Protein AF-A0A960P4V3-F1 (afdb_monomer)

Mean predicted aligned error: 17.4 Å

Solvent-accessible surface area (backbone atoms only — not comparable to full-atom values): 12165 Å² total; per-residue (Å²): 119,72,71,59,56,53,51,53,53,53,49,48,55,57,56,50,52,71,74,66,61,87,66,76,74,79,73,72,49,78,68,58,59,50,56,54,46,52,54,43,50,73,78,70,52,59,83,73,73,73,66,76,68,81,57,98,84,57,77,58,72,64,58,55,50,54,51,48,50,54,49,51,54,52,49,52,49,41,56,70,50,49,50,58,53,53,52,48,57,51,52,56,49,54,51,48,54,51,53,53,51,51,51,50,53,50,52,49,51,51,50,52,51,53,49,51,53,51,54,48,52,53,48,52,52,52,52,49,53,48,50,54,52,52,51,51,48,53,51,51,52,51,50,52,50,52,53,48,54,50,50,52,51,53,52,50,52,51,49,51,51,52,48,53,52,52,52,51,50,49,53,50,53,54,49,52,53,50,51,52,52,50,53,51,50,50,55,53,48,51,54,52,51,53,60,61,66,30,67,69,54,48,50,53,50,51,52,54,49,50,54,59,52,61,76,73,109

Structure (mmCIF, N/CA/C/O backbone):
data_AF-A0A960P4V3-F1
#
_entry.id   AF-A0A960P4V3-F1
#
loop_
_atom_site.group_PDB
_atom_site.id
_atom_site.type_symbol
_atom_site.label_atom_id
_atom_site.label_alt_id
_atom_site.label_comp_id
_atom_site.label_asym_id
_atom_site.label_entity_id
_atom_site.label_seq_id
_atom_site.pdbx_PDB_ins_code
_atom_site.Cartn_x
_atom_site.Cartn_y
_atom_site.Cartn_z
_atom_site.occupancy
_atom_site.B_iso_or_equiv
_atom_site.auth_seq_id
_atom_site.auth_comp_id
_atom_site.auth_asym_id
_atom_site.auth_atom_id
_atom_site.pdbx_PDB_model_num
ATOM 1 N N . MET A 1 1 ? 34.607 -12.763 -41.523 1.00 49.66 1 MET A N 1
ATOM 2 C CA . MET A 1 1 ? 35.848 -13.066 -42.282 1.00 49.66 1 MET A CA 1
ATOM 3 C C . MET A 1 1 ? 35.783 -12.821 -43.801 1.00 49.66 1 MET A C 1
ATOM 5 O O . MET A 1 1 ? 36.807 -12.460 -44.362 1.00 49.66 1 MET A O 1
ATOM 9 N N . ARG A 1 2 ? 34.637 -12.950 -44.501 1.00 49.38 2 ARG A N 1
ATOM 10 C CA . ARG A 1 2 ? 34.566 -12.701 -45.967 1.00 49.38 2 ARG A CA 1
ATOM 11 C C . ARG A 1 2 ? 34.574 -11.217 -46.389 1.00 49.38 2 ARG A C 1
ATOM 13 O O . ARG A 1 2 ? 35.125 -10.898 -47.432 1.00 49.38 2 ARG A O 1
ATOM 20 N N . ARG A 1 3 ? 34.042 -10.303 -45.563 1.00 55.72 3 ARG A N 1
ATOM 21 C CA . ARG A 1 3 ? 34.041 -8.847 -45.842 1.00 55.72 3 ARG A CA 1
ATOM 22 C C . ARG A 1 3 ? 35.433 -8.201 -45.760 1.00 55.72 3 ARG A C 1
ATOM 24 O O . ARG A 1 3 ? 35.719 -7.294 -46.524 1.00 55.72 3 ARG A O 1
ATOM 31 N N . PHE A 1 4 ? 36.319 -8.733 -44.914 1.00 48.03 4 PHE A N 1
ATOM 32 C CA . PHE A 1 4 ? 37.706 -8.260 -44.791 1.00 48.03 4 PHE A CA 1
ATOM 33 C C . PHE A 1 4 ? 38.576 -8.669 -45.991 1.00 48.03 4 PHE A C 1
ATOM 35 O O . PHE A 1 4 ? 39.407 -7.892 -46.442 1.00 48.03 4 PHE A O 1
ATOM 42 N N . ARG A 1 5 ? 38.330 -9.852 -46.578 1.00 51.94 5 ARG A N 1
ATOM 43 C CA . ARG A 1 5 ? 39.015 -10.300 -47.805 1.00 51.94 5 ARG A CA 1
ATOM 44 C C . ARG A 1 5 ? 38.676 -9.446 -49.033 1.00 51.94 5 ARG A C 1
ATOM 46 O O . ARG A 1 5 ? 39.535 -9.261 -49.882 1.00 51.94 5 ARG A O 1
ATOM 53 N N . LEU A 1 6 ? 37.462 -8.897 -49.105 1.00 53.25 6 LEU A N 1
ATOM 54 C CA . LEU A 1 6 ? 37.058 -7.997 -50.192 1.00 53.25 6 LEU A CA 1
ATOM 55 C C . LEU A 1 6 ? 37.630 -6.580 -50.026 1.00 53.25 6 LEU A C 1
ATOM 57 O O . LEU A 1 6 ? 37.983 -5.958 -51.021 1.00 53.25 6 LEU A O 1
ATOM 61 N N . LEU A 1 7 ? 37.796 -6.101 -48.787 1.00 54.25 7 LEU A N 1
ATOM 62 C CA . LEU A 1 7 ? 38.464 -4.822 -48.511 1.00 54.25 7 LEU A CA 1
ATOM 63 C C . LEU A 1 7 ? 39.971 -4.881 -48.806 1.00 54.25 7 LEU A C 1
ATOM 65 O O . LEU A 1 7 ? 40.505 -3.951 -49.399 1.00 54.25 7 LEU A O 1
ATOM 69 N N . PHE A 1 8 ? 40.643 -5.993 -48.486 1.00 50.34 8 PHE A N 1
ATOM 70 C CA . PHE A 1 8 ? 42.049 -6.191 -48.859 1.00 50.34 8 PHE A CA 1
ATOM 71 C C . PHE A 1 8 ? 42.252 -6.370 -50.370 1.00 50.34 8 PHE A C 1
ATOM 73 O O . PHE A 1 8 ? 43.254 -5.902 -50.897 1.00 50.34 8 PHE A O 1
ATOM 80 N N . ALA A 1 9 ? 41.299 -6.982 -51.082 1.00 54.47 9 ALA A N 1
ATOM 81 C CA . ALA A 1 9 ? 41.352 -7.074 -52.542 1.00 54.47 9 ALA A CA 1
ATOM 82 C C . ALA A 1 9 ? 41.141 -5.705 -53.222 1.00 54.47 9 ALA A C 1
ATOM 84 O O . ALA A 1 9 ? 41.827 -5.400 -54.191 1.00 54.47 9 ALA A O 1
ATOM 85 N N . GLY A 1 10 ? 40.256 -4.854 -52.686 1.00 51.62 10 GLY A N 1
ATOM 86 C CA . GLY A 1 10 ? 40.084 -3.475 -53.161 1.00 51.62 10 GLY A CA 1
ATOM 87 C C . GLY A 1 10 ? 41.300 -2.588 -52.878 1.00 51.62 10 GLY A C 1
ATOM 88 O O . GLY A 1 10 ? 41.744 -1.861 -53.762 1.00 51.62 10 GLY A O 1
ATOM 89 N N . LEU A 1 11 ? 41.896 -2.701 -51.684 1.00 52.72 11 LEU A N 1
ATOM 90 C CA . LEU A 1 11 ? 43.124 -1.980 -51.334 1.00 52.72 11 LEU A CA 1
ATOM 91 C C . LEU A 1 11 ? 44.314 -2.445 -52.190 1.00 52.72 11 LEU A C 1
ATOM 93 O O . LEU A 1 11 ? 45.112 -1.614 -52.598 1.00 52.72 11 LEU A O 1
ATOM 97 N N . ALA A 1 12 ? 44.410 -3.740 -52.513 1.00 52.25 12 ALA A N 1
ATOM 98 C CA . ALA A 1 12 ? 45.464 -4.277 -53.375 1.00 52.25 12 ALA A CA 1
ATOM 99 C C . ALA A 1 12 ? 45.370 -3.763 -54.820 1.00 52.25 12 ALA A C 1
ATOM 101 O O . ALA A 1 12 ? 46.403 -3.504 -55.419 1.00 52.25 12 ALA A O 1
ATOM 102 N N . VAL A 1 13 ? 44.168 -3.547 -55.367 1.00 54.53 13 VAL A N 1
ATOM 103 C CA . VAL A 1 13 ? 43.996 -2.947 -56.706 1.00 54.53 13 VAL A CA 1
ATOM 104 C C . VAL A 1 13 ? 44.357 -1.453 -56.704 1.00 54.53 13 VAL A C 1
ATOM 106 O O . VAL A 1 13 ? 44.968 -0.975 -57.655 1.00 54.53 13 VAL A O 1
ATOM 109 N N . VAL A 1 14 ? 44.078 -0.730 -55.613 1.00 54.81 14 VAL A N 1
ATOM 110 C CA . VAL A 1 14 ? 44.480 0.683 -55.455 1.00 54.81 14 VAL A CA 1
ATOM 111 C C . VAL A 1 14 ? 45.993 0.827 -55.217 1.00 54.81 14 VAL A C 1
ATOM 113 O O . VAL A 1 14 ? 46.614 1.729 -55.771 1.00 54.81 14 VAL A O 1
ATOM 116 N N . LEU A 1 15 ? 46.616 -0.085 -54.460 1.00 48.75 15 LEU A N 1
ATOM 117 C CA . LEU A 1 15 ? 48.068 -0.101 -54.229 1.00 48.75 15 LEU A CA 1
ATOM 118 C C . LEU A 1 15 ? 48.866 -0.585 -55.450 1.00 48.75 15 LEU A C 1
ATOM 120 O O . LEU A 1 15 ? 49.978 -0.110 -55.655 1.00 48.75 15 LEU A O 1
ATOM 124 N N . LEU A 1 16 ? 48.313 -1.472 -56.289 1.00 47.81 16 LEU A N 1
ATOM 125 C CA . LEU A 1 16 ? 48.959 -1.875 -57.545 1.00 47.81 16 LEU A CA 1
ATOM 126 C C . LEU A 1 16 ? 48.870 -0.772 -58.615 1.00 47.81 16 LEU A C 1
ATOM 128 O O . LEU A 1 16 ? 49.817 -0.585 -59.375 1.00 47.81 16 LEU A O 1
ATOM 132 N N . GLY A 1 17 ? 47.778 0.002 -58.630 1.00 46.34 17 GLY A N 1
ATOM 133 C CA . GLY A 1 17 ? 47.633 1.178 -59.496 1.00 46.34 17 GLY A CA 1
ATOM 134 C C . GLY A 1 17 ? 48.581 2.333 -59.147 1.00 46.34 17 GLY A C 1
ATOM 135 O O . GLY A 1 17 ? 48.889 3.143 -60.013 1.00 46.34 17 GLY A O 1
ATOM 136 N N . LEU A 1 18 ? 49.099 2.387 -57.913 1.00 46.03 18 LEU A N 1
ATOM 137 C CA . LEU A 1 18 ? 50.077 3.401 -57.496 1.00 46.03 18 LEU A CA 1
ATOM 138 C C . LEU A 1 18 ? 51.533 3.039 -57.858 1.00 46.03 18 LEU A C 1
ATOM 140 O O . LEU A 1 18 ? 52.403 3.902 -57.794 1.00 46.03 18 LEU A O 1
ATOM 144 N N . VAL A 1 19 ? 51.814 1.780 -58.223 1.00 45.75 19 VAL A N 1
ATOM 145 C CA . VAL A 1 19 ? 53.177 1.290 -58.531 1.00 45.75 19 VAL A CA 1
ATOM 146 C C . VAL A 1 19 ? 53.390 1.053 -60.033 1.00 45.75 19 VAL A C 1
ATOM 148 O O . VAL A 1 19 ? 54.524 1.072 -60.500 1.00 45.75 19 VAL A O 1
ATOM 151 N N . ALA A 1 20 ? 52.322 0.910 -60.820 1.00 43.91 20 ALA A N 1
ATOM 152 C CA . ALA A 1 20 ? 52.395 0.744 -62.270 1.00 43.91 20 ALA A CA 1
ATOM 153 C C . ALA A 1 20 ? 51.560 1.826 -62.968 1.00 43.91 20 ALA A C 1
ATOM 155 O O . ALA A 1 20 ? 50.447 1.561 -63.415 1.00 43.91 20 ALA A O 1
ATOM 156 N N . GLY A 1 21 ? 52.066 3.062 -63.014 1.00 42.97 21 GLY A N 1
ATOM 157 C CA . GLY A 1 21 ? 51.321 4.135 -63.677 1.00 42.97 21 GLY A CA 1
ATOM 158 C C . GLY A 1 21 ? 51.671 5.578 -63.338 1.00 42.97 21 GLY A C 1
ATOM 159 O O . GLY A 1 21 ? 50.865 6.447 -63.640 1.00 42.97 21 GLY A O 1
ATOM 160 N N . VAL A 1 22 ? 52.867 5.888 -62.822 1.00 39.16 22 VAL A N 1
ATOM 161 C CA . VAL A 1 22 ? 53.518 7.147 -63.238 1.00 39.16 22 VAL A CA 1
ATOM 162 C C . VAL A 1 22 ? 54.016 6.896 -64.662 1.00 39.16 22 VAL A C 1
ATOM 164 O O . VAL A 1 22 ? 55.200 6.704 -64.918 1.00 39.16 22 VAL A O 1
ATOM 167 N N . GLY A 1 23 ? 53.058 6.732 -65.577 1.00 38.44 23 GLY A N 1
ATOM 168 C CA . GLY A 1 23 ? 53.311 6.776 -67.000 1.00 38.44 23 GLY A CA 1
ATOM 169 C C . GLY A 1 23 ? 53.723 8.203 -67.271 1.00 38.44 23 GLY A C 1
ATOM 170 O O . GLY A 1 23 ? 52.937 9.125 -67.071 1.00 38.44 23 GLY A O 1
ATOM 171 N N . THR A 1 24 ? 54.989 8.362 -67.618 1.00 40.69 24 THR A N 1
ATOM 172 C CA . THR A 1 24 ? 55.552 9.542 -68.247 1.00 40.69 24 THR A CA 1
ATOM 173 C C . THR A 1 24 ? 54.542 10.100 -69.248 1.00 40.69 24 THR A C 1
ATOM 175 O O . THR A 1 24 ? 54.425 9.602 -70.371 1.00 40.69 24 THR A O 1
ATOM 178 N N . ALA A 1 25 ? 53.815 11.147 -68.850 1.00 35.59 25 ALA A N 1
ATOM 179 C CA . ALA A 1 25 ? 53.488 12.186 -69.804 1.00 35.59 25 ALA A CA 1
ATOM 180 C C . ALA A 1 25 ? 54.839 12.529 -70.427 1.00 35.59 25 ALA A C 1
ATOM 182 O O . ALA A 1 25 ? 55.765 12.913 -69.706 1.00 35.59 25 ALA A O 1
ATOM 183 N N . HIS A 1 26 ? 55.001 12.235 -71.713 1.00 41.62 26 HIS A N 1
ATOM 184 C CA . HIS A 1 26 ? 56.144 12.724 -72.457 1.00 41.62 26 HIS A CA 1
ATOM 185 C C . HIS A 1 26 ? 55.958 14.240 -72.471 1.00 41.62 26 HIS A C 1
ATOM 187 O O . HIS A 1 26 ? 55.294 14.794 -73.338 1.00 41.62 26 HIS A O 1
ATOM 193 N N . ALA A 1 27 ? 56.458 14.909 -71.434 1.00 38.03 27 ALA A N 1
ATOM 194 C CA . ALA A 1 27 ? 56.869 16.286 -71.554 1.00 38.03 27 ALA A CA 1
ATOM 195 C C . ALA A 1 27 ? 58.032 16.222 -72.538 1.00 38.03 27 ALA A C 1
ATOM 197 O O . ALA A 1 27 ? 59.165 15.961 -72.134 1.00 38.03 27 ALA A O 1
ATOM 198 N N . VAL A 1 28 ? 57.700 16.311 -73.828 1.00 46.12 28 VAL A N 1
ATOM 199 C CA . VAL A 1 28 ? 58.668 16.474 -74.907 1.00 46.12 28 VAL A CA 1
ATOM 200 C C . VAL A 1 28 ? 59.551 17.634 -74.466 1.00 46.12 28 VAL A C 1
ATOM 202 O O . VAL A 1 28 ? 59.053 18.734 -74.204 1.00 46.12 28 VAL A O 1
ATOM 205 N N . SER A 1 29 ? 60.828 17.355 -74.210 1.00 48.44 29 SER A N 1
ATOM 206 C CA . SER A 1 29 ? 61.758 18.380 -73.750 1.00 48.44 29 SER A CA 1
ATOM 207 C C . SER A 1 29 ? 61.886 19.435 -74.852 1.00 48.44 29 SER A C 1
ATOM 209 O O . SER A 1 29 ? 61.785 19.116 -76.036 1.00 48.44 29 SER A O 1
ATOM 211 N N . GLU A 1 30 ? 62.111 20.702 -74.486 1.00 59.47 30 GLU A N 1
ATOM 212 C CA . GLU A 1 30 ? 62.296 21.796 -75.461 1.00 59.47 30 GLU A CA 1
ATOM 213 C C . GLU A 1 30 ? 63.382 21.488 -76.517 1.00 59.47 30 GLU A C 1
ATOM 215 O O . GLU A 1 30 ? 63.388 22.097 -77.584 1.00 59.47 30 GLU A O 1
ATOM 220 N N . GLU A 1 31 ? 64.283 20.535 -76.245 1.00 59.12 31 GLU A N 1
ATOM 221 C CA . GLU A 1 31 ? 65.282 20.030 -77.193 1.00 59.12 31 GLU A CA 1
ATOM 222 C C . GLU A 1 31 ? 64.688 19.173 -78.329 1.00 59.12 31 GLU A C 1
ATOM 224 O O . GLU A 1 31 ? 65.058 19.408 -79.477 1.00 59.12 31 GLU A O 1
ATOM 229 N N . GLU A 1 32 ? 63.741 18.261 -78.065 1.00 60.97 32 GLU A N 1
ATOM 230 C CA . GLU A 1 32 ? 63.109 17.422 -79.109 1.00 60.97 32 GLU A CA 1
ATOM 231 C C . GLU A 1 32 ? 62.208 18.251 -80.040 1.00 60.97 32 GLU A C 1
ATOM 233 O O . GLU A 1 32 ? 62.284 18.123 -81.261 1.00 60.97 32 GLU A O 1
ATOM 238 N N . LEU A 1 33 ? 61.435 19.192 -79.481 1.00 63.62 33 LEU A N 1
ATOM 239 C CA . LEU A 1 33 ? 60.594 20.128 -80.248 1.00 63.62 33 LEU A CA 1
ATOM 240 C C . LEU A 1 33 ? 61.409 21.004 -81.209 1.00 63.62 33 LEU A C 1
ATOM 242 O O . LEU A 1 33 ? 60.943 21.383 -82.286 1.00 63.62 33 LEU A O 1
ATOM 246 N N . ARG A 1 34 ? 62.639 21.347 -80.817 1.00 70.19 34 ARG A N 1
ATOM 247 C CA . ARG A 1 34 ? 63.533 22.171 -81.630 1.00 70.19 34 ARG A CA 1
ATOM 248 C C . ARG A 1 34 ? 64.096 21.391 -82.811 1.00 70.19 34 ARG A C 1
ATOM 250 O O . ARG A 1 34 ? 64.220 21.967 -83.886 1.00 70.19 34 ARG A O 1
ATOM 257 N N . GLU A 1 35 ? 64.431 20.118 -82.623 1.00 72.25 35 GLU A N 1
ATOM 258 C CA . GLU A 1 35 ? 64.955 19.253 -83.686 1.00 72.25 35 GLU A CA 1
ATOM 259 C C . GLU A 1 35 ? 63.861 18.898 -84.708 1.00 72.25 35 GLU A C 1
ATOM 261 O O . GLU A 1 35 ? 64.087 18.990 -85.916 1.00 72.25 35 GLU A O 1
ATOM 266 N N . GLU A 1 36 ? 62.640 18.634 -84.238 1.00 70.94 36 GLU A N 1
ATOM 267 C CA . GLU A 1 36 ? 61.480 18.347 -85.089 1.00 70.94 36 GLU A CA 1
ATOM 268 C C . GLU A 1 36 ? 61.030 19.578 -85.902 1.00 70.94 36 GLU A C 1
ATOM 270 O O . GLU A 1 36 ? 60.808 19.479 -87.110 1.00 70.94 36 GLU A O 1
ATOM 275 N N . CYS A 1 37 ? 61.008 20.775 -85.301 1.00 68.50 37 CYS A N 1
ATOM 276 C CA . CYS A 1 37 ? 60.690 22.008 -86.034 1.00 68.50 37 CYS A CA 1
ATOM 277 C C . CYS A 1 37 ? 61.789 22.390 -87.051 1.00 68.50 37 CYS A C 1
ATOM 279 O O . CYS A 1 37 ? 61.485 22.932 -88.113 1.00 68.50 37 CYS A O 1
ATOM 281 N N . ILE A 1 38 ? 63.064 22.063 -86.787 1.00 70.56 38 ILE A N 1
ATOM 282 C CA . ILE A 1 38 ? 64.148 22.242 -87.770 1.00 70.56 38 ILE A CA 1
ATOM 283 C C . ILE A 1 38 ? 63.934 21.333 -88.992 1.00 70.56 38 ILE A C 1
ATOM 285 O O . ILE A 1 38 ? 64.091 21.802 -90.119 1.00 70.56 38 ILE A O 1
ATOM 289 N N . HIS A 1 39 ? 63.511 20.082 -88.793 1.00 71.62 39 HIS A N 1
ATOM 290 C CA . HIS A 1 39 ? 63.240 19.142 -89.887 1.00 71.62 39 HIS A CA 1
ATOM 291 C C . HIS A 1 39 ? 62.045 19.578 -90.760 1.00 71.62 39 HIS A C 1
ATOM 293 O O . HIS A 1 39 ? 62.095 19.476 -91.986 1.00 71.62 39 HIS A O 1
ATOM 299 N N . ILE A 1 40 ? 60.986 20.123 -90.153 1.00 67.44 40 ILE A N 1
ATOM 300 C CA . ILE A 1 40 ? 59.790 20.617 -90.867 1.00 67.44 40 ILE A CA 1
ATOM 301 C C . ILE A 1 40 ? 60.111 21.850 -91.733 1.00 67.44 40 ILE A C 1
ATOM 303 O O . ILE A 1 40 ? 59.586 21.998 -92.841 1.00 67.44 40 ILE A O 1
ATOM 307 N N . LEU A 1 41 ? 61.011 22.722 -91.269 1.00 70.88 41 LEU A N 1
ATOM 308 C CA . LEU A 1 41 ? 61.454 23.898 -92.026 1.00 70.88 41 LEU A CA 1
ATOM 309 C C . LEU A 1 41 ? 62.362 23.533 -93.214 1.00 70.88 41 LEU A C 1
ATOM 311 O O . LEU A 1 41 ? 62.376 24.254 -94.213 1.00 70.88 41 LEU A O 1
ATOM 315 N N . GLU A 1 42 ? 63.098 22.421 -93.136 1.00 71.94 42 GLU A N 1
ATOM 316 C CA . GLU A 1 42 ? 63.983 21.948 -94.210 1.00 71.94 42 GLU A CA 1
ATOM 317 C C . GLU A 1 42 ? 63.206 21.307 -95.379 1.00 71.94 42 GLU A C 1
ATOM 319 O O . GLU A 1 42 ? 63.607 21.439 -96.536 1.00 71.94 42 GLU A O 1
ATOM 324 N N . GLU A 1 43 ? 62.037 20.716 -95.111 1.00 71.44 43 GLU A N 1
ATOM 325 C CA . GLU A 1 43 ? 61.119 20.181 -96.133 1.00 71.44 43 GLU A CA 1
ATOM 326 C C . GLU A 1 43 ? 60.171 21.240 -96.744 1.00 71.44 43 GLU A C 1
ATOM 328 O O . GLU A 1 43 ? 59.363 20.926 -97.621 1.00 71.44 43 GLU A O 1
ATOM 333 N N . GLY A 1 44 ? 60.305 22.515 -96.349 1.00 63.78 44 GLY A N 1
ATOM 334 C CA . GLY A 1 44 ? 59.551 23.645 -96.909 1.00 63.78 44 GLY A CA 1
ATOM 335 C C . GLY A 1 44 ? 58.242 23.989 -96.186 1.00 63.78 44 GLY A C 1
ATOM 336 O O . GLY A 1 44 ? 57.399 24.672 -96.771 1.00 63.78 44 GLY A O 1
ATOM 337 N N . GLY A 1 45 ? 58.065 23.531 -94.942 1.00 65.00 45 GLY A N 1
ATOM 338 C CA . GLY A 1 45 ? 56.943 23.898 -94.071 1.00 65.00 45 GLY A CA 1
ATOM 339 C C . GLY A 1 45 ? 57.017 25.337 -93.543 1.00 65.00 45 GLY A C 1
ATOM 340 O O . GLY A 1 45 ? 58.049 26.008 -93.640 1.00 65.00 45 GLY A O 1
ATOM 341 N N . THR A 1 46 ? 55.910 25.837 -92.988 1.00 62.50 46 THR A N 1
ATOM 342 C CA . THR A 1 46 ? 55.825 27.194 -92.426 1.00 62.50 46 THR A CA 1
ATOM 343 C C . THR A 1 46 ? 55.974 27.181 -90.905 1.00 62.50 46 THR A C 1
ATOM 345 O O . THR A 1 46 ? 55.650 26.200 -90.248 1.00 62.50 46 THR A O 1
ATOM 348 N N . VAL A 1 47 ? 56.470 28.279 -90.319 1.00 61.03 47 VAL A N 1
ATOM 349 C CA . VAL A 1 47 ? 56.698 28.398 -88.859 1.00 61.03 47 VAL A CA 1
ATOM 350 C C . VAL A 1 47 ? 55.405 28.208 -88.044 1.00 61.03 47 VAL A C 1
ATOM 3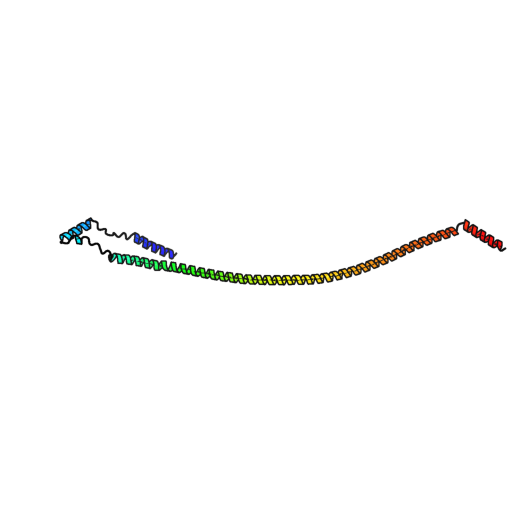52 O O . VAL A 1 47 ? 55.471 27.823 -86.878 1.00 61.03 47 VAL A O 1
ATOM 355 N N . ASP A 1 48 ? 54.239 28.424 -88.660 1.00 61.00 48 ASP A N 1
ATOM 356 C CA . ASP A 1 48 ? 52.930 28.253 -88.022 1.00 61.00 48 ASP A CA 1
ATOM 357 C C . ASP A 1 48 ? 52.598 26.775 -87.720 1.00 61.00 48 ASP A C 1
ATOM 359 O O . ASP A 1 48 ? 51.895 26.495 -86.750 1.00 61.00 48 ASP A O 1
ATOM 363 N N . ASP A 1 49 ? 53.176 25.822 -88.462 1.00 60.91 49 ASP A N 1
ATOM 364 C CA . ASP A 1 49 ? 52.921 24.383 -88.298 1.00 60.91 49 ASP A CA 1
ATOM 365 C C . ASP A 1 49 ? 53.604 23.786 -87.044 1.00 60.91 49 ASP A C 1
ATOM 367 O O . ASP A 1 49 ? 53.229 22.711 -86.579 1.00 60.91 49 ASP A O 1
ATOM 371 N N . CYS A 1 50 ? 54.575 24.490 -86.443 1.00 59.22 50 CYS A N 1
ATOM 372 C CA . CYS A 1 50 ? 55.297 24.039 -85.242 1.00 59.22 50 CYS A CA 1
ATOM 373 C C . CYS A 1 50 ? 54.542 24.292 -83.915 1.00 59.22 50 CYS A C 1
ATOM 375 O O . CYS A 1 50 ? 55.053 23.952 -82.846 1.00 59.22 50 CYS A O 1
ATOM 377 N N . HIS A 1 51 ? 53.355 24.916 -83.947 1.00 55.53 51 HIS A N 1
ATOM 378 C CA . HIS A 1 51 ? 52.631 25.361 -82.745 1.00 55.53 51 HIS A CA 1
ATOM 379 C C . HIS A 1 51 ? 51.175 24.877 -82.637 1.00 55.53 51 HIS A C 1
ATOM 381 O O . HIS A 1 51 ? 50.452 25.334 -81.747 1.00 55.53 51 HIS A O 1
ATOM 387 N N . GLU A 1 52 ? 50.728 23.944 -83.482 1.00 61.34 52 GLU A N 1
ATOM 388 C CA . GLU A 1 52 ? 49.367 23.403 -83.392 1.00 61.34 52 GLU A CA 1
ATOM 389 C C . GLU A 1 52 ? 49.225 22.512 -82.140 1.00 61.34 52 GLU A C 1
ATOM 391 O O . GLU A 1 52 ? 49.596 21.338 -82.118 1.00 61.34 52 GLU A O 1
ATOM 396 N N . ALA A 1 53 ? 48.699 23.087 -81.057 1.00 55.41 53 ALA A N 1
ATOM 397 C CA . ALA A 1 53 ? 48.320 22.339 -79.866 1.00 55.41 53 ALA A CA 1
ATOM 398 C C . ALA A 1 53 ? 47.132 21.408 -80.191 1.00 55.41 53 ALA A C 1
ATOM 400 O O . ALA A 1 53 ? 46.176 21.857 -80.833 1.00 55.41 53 ALA A O 1
ATOM 401 N N . PRO A 1 54 ? 47.124 20.146 -79.715 1.00 60.75 54 PRO A N 1
ATOM 402 C CA . PRO A 1 54 ? 45.980 19.253 -79.877 1.00 60.75 54 PRO A CA 1
ATOM 403 C C . PRO A 1 54 ? 44.679 19.937 -79.429 1.00 60.75 54 PRO A C 1
ATOM 405 O O . PRO A 1 54 ? 44.646 20.630 -78.411 1.00 60.75 54 PRO A O 1
ATOM 408 N N . SER A 1 55 ? 43.607 19.771 -80.210 1.00 62.16 55 SER A N 1
ATOM 409 C CA . SER A 1 55 ? 42.351 20.520 -80.070 1.00 62.16 55 SER A CA 1
ATOM 410 C C . SER A 1 55 ? 41.849 20.613 -78.609 1.00 62.16 55 SER A C 1
ATOM 412 O O . SER A 1 55 ? 41.561 19.576 -78.013 1.00 62.16 55 SER A O 1
ATOM 414 N N . PRO A 1 56 ? 41.613 21.817 -78.042 1.00 64.06 56 PRO A N 1
ATOM 415 C CA . PRO A 1 56 ? 41.269 22.019 -76.620 1.00 64.06 56 PRO A CA 1
ATOM 416 C C . PRO A 1 56 ? 39.946 21.404 -76.133 1.00 64.06 56 PRO A C 1
ATOM 418 O O . PRO A 1 56 ? 39.625 21.476 -74.949 1.00 64.06 56 PRO A O 1
ATOM 421 N N . ILE A 1 57 ? 39.129 20.883 -77.049 1.00 66.19 57 ILE A N 1
ATOM 422 C CA . ILE A 1 57 ? 37.742 20.464 -76.793 1.00 66.19 57 ILE A CA 1
ATOM 423 C C . ILE A 1 57 ? 37.589 18.941 -76.931 1.00 66.19 57 ILE A C 1
ATOM 425 O O . ILE A 1 57 ? 36.668 18.363 -76.354 1.00 66.19 57 ILE A O 1
ATOM 429 N N . LEU A 1 58 ? 38.489 18.280 -77.669 1.00 63.53 58 LEU A N 1
ATOM 430 C CA . LEU A 1 58 ? 38.476 16.835 -77.871 1.00 63.53 58 LEU A CA 1
ATOM 431 C C . LEU A 1 58 ? 39.791 16.248 -77.347 1.00 63.53 58 LEU A C 1
ATOM 433 O O . LEU A 1 58 ? 40.815 16.395 -78.015 1.00 63.53 58 LEU A O 1
ATOM 437 N N . PRO A 1 59 ? 39.778 15.614 -76.161 1.00 70.25 59 PRO A N 1
ATOM 438 C CA . PRO A 1 59 ? 40.954 14.926 -75.647 1.00 70.25 59 PRO A CA 1
ATOM 439 C C . PRO A 1 59 ? 41.355 13.786 -76.584 1.00 70.25 59 PRO A C 1
ATOM 441 O O . PRO A 1 59 ? 40.523 13.229 -77.310 1.00 70.25 59 PRO A O 1
ATOM 444 N N . GLU A 1 60 ? 42.633 13.417 -76.549 1.00 71.38 60 GLU A N 1
ATOM 445 C CA . GLU A 1 60 ? 43.145 12.297 -77.328 1.00 71.38 60 GLU A CA 1
ATOM 446 C C . GLU A 1 60 ? 42.328 11.029 -77.036 1.00 71.38 60 GLU A C 1
ATOM 448 O O . GLU A 1 60 ? 41.980 10.735 -75.889 1.00 71.38 60 GLU A O 1
ATOM 453 N N . ALA A 1 61 ? 42.016 10.243 -78.072 1.00 77.62 61 ALA A N 1
ATOM 454 C CA . ALA A 1 61 ? 41.160 9.056 -77.945 1.00 77.62 61 ALA A CA 1
ATOM 455 C C . ALA A 1 61 ? 41.662 8.062 -76.876 1.00 77.62 61 ALA A C 1
ATOM 457 O O . ALA A 1 61 ? 40.873 7.328 -76.279 1.00 77.62 61 ALA A O 1
ATOM 458 N N . ASN A 1 62 ? 42.968 8.073 -76.608 1.00 79.69 62 ASN A N 1
ATOM 459 C CA . ASN A 1 62 ? 43.610 7.291 -75.563 1.00 79.69 62 ASN A CA 1
ATOM 460 C C . ASN A 1 62 ? 43.174 7.727 -74.148 1.00 79.69 62 ASN A C 1
ATOM 462 O O . ASN A 1 62 ? 42.836 6.879 -73.323 1.00 79.69 62 ASN A O 1
ATOM 466 N N . GLU A 1 63 ? 43.101 9.032 -73.871 1.00 81.44 63 GLU A N 1
ATOM 467 C CA . GLU A 1 63 ? 42.657 9.555 -72.572 1.00 81.44 63 GLU A CA 1
ATOM 468 C C . GLU A 1 63 ? 41.181 9.248 -72.311 1.00 81.44 63 GLU A C 1
ATOM 470 O O . GLU A 1 63 ? 40.810 8.862 -71.202 1.00 81.44 63 GLU A O 1
ATOM 475 N N . VAL A 1 64 ? 40.336 9.337 -73.342 1.00 86.00 64 VAL A N 1
ATOM 476 C CA . VAL A 1 64 ? 38.915 8.964 -73.243 1.00 86.00 64 VAL A CA 1
ATOM 477 C C . VAL A 1 64 ? 38.758 7.469 -72.969 1.00 86.00 64 VAL A C 1
ATOM 479 O O . VAL A 1 64 ? 37.913 7.078 -72.163 1.00 86.00 64 VAL A O 1
ATOM 482 N N . LEU A 1 65 ? 39.578 6.623 -73.602 1.00 87.31 65 LEU A N 1
ATOM 483 C CA . LEU A 1 65 ? 39.531 5.176 -73.407 1.00 87.31 65 LEU A CA 1
ATOM 484 C C . LEU A 1 65 ? 39.973 4.790 -71.986 1.00 87.31 65 LEU A C 1
ATOM 486 O O . LEU A 1 65 ? 39.224 4.119 -71.276 1.00 87.31 65 LEU A O 1
ATOM 490 N N . TRP A 1 66 ? 41.149 5.242 -71.537 1.00 85.75 66 TRP A N 1
ATOM 491 C CA . TRP A 1 66 ? 41.659 4.929 -70.195 1.00 85.75 66 TRP A CA 1
ATOM 492 C C . TRP A 1 66 ? 40.862 5.614 -69.084 1.00 85.75 66 TRP A C 1
ATOM 494 O O . TRP A 1 66 ? 40.544 4.973 -68.080 1.00 85.75 66 TRP A O 1
ATOM 504 N N . GLY A 1 67 ? 40.469 6.877 -69.269 1.00 89.19 67 GLY A N 1
ATOM 505 C CA . GLY A 1 67 ? 39.601 7.605 -68.345 1.00 89.19 67 GLY A CA 1
ATOM 506 C C . GLY A 1 67 ? 38.210 6.979 -68.247 1.00 89.19 67 GLY A C 1
ATOM 507 O O . GLY A 1 67 ? 37.680 6.809 -67.148 1.00 89.19 67 GLY A O 1
ATOM 508 N N . GLY A 1 68 ? 37.649 6.536 -69.375 1.00 91.50 68 GLY A N 1
ATOM 509 C CA . GLY A 1 68 ? 36.394 5.788 -69.426 1.00 91.50 68 GLY A CA 1
ATOM 510 C C . GLY A 1 68 ? 36.483 4.443 -68.705 1.00 91.50 68 GLY A C 1
ATOM 511 O O . GLY A 1 68 ? 35.597 4.110 -67.917 1.00 91.50 68 GLY A O 1
ATOM 512 N N . ILE A 1 69 ? 37.573 3.693 -68.897 1.00 92.31 69 ILE A N 1
ATOM 513 C CA . ILE A 1 69 ? 37.827 2.442 -68.167 1.00 92.31 69 ILE A CA 1
ATOM 514 C C . ILE A 1 69 ? 37.932 2.710 -66.660 1.00 92.31 69 ILE A C 1
ATOM 516 O O . ILE A 1 69 ? 37.270 2.028 -65.877 1.00 92.31 69 ILE A O 1
ATOM 520 N N . ALA A 1 70 ? 38.696 3.720 -66.235 1.00 89.75 70 ALA A N 1
ATOM 521 C CA . ALA A 1 70 ? 38.821 4.087 -64.824 1.00 89.75 70 ALA A CA 1
ATOM 522 C C . ALA A 1 70 ? 37.469 4.501 -64.211 1.00 89.75 70 ALA A C 1
ATOM 524 O O . ALA A 1 70 ? 37.122 4.059 -63.112 1.00 89.75 70 ALA A O 1
ATOM 525 N N . PHE A 1 71 ? 36.665 5.280 -64.943 1.00 92.62 71 PHE A N 1
ATOM 526 C CA . PHE A 1 71 ? 35.312 5.658 -64.538 1.00 92.62 71 PHE A CA 1
ATOM 527 C C . PHE A 1 71 ? 34.389 4.442 -64.407 1.00 92.62 71 PHE A C 1
ATOM 529 O O . PHE A 1 71 ? 33.684 4.316 -63.408 1.00 92.62 71 PHE A O 1
ATOM 536 N N . LEU A 1 72 ? 34.415 3.513 -65.367 1.00 94.25 72 LEU A N 1
ATOM 537 C CA . LEU A 1 72 ? 33.611 2.290 -65.319 1.00 94.25 72 LEU A CA 1
ATOM 538 C C . LEU A 1 72 ? 34.019 1.377 -64.160 1.00 94.25 72 LEU A C 1
ATOM 540 O O . LEU A 1 72 ? 33.151 0.825 -63.483 1.00 94.25 72 LEU A O 1
ATOM 544 N N . VAL A 1 73 ? 35.318 1.244 -63.884 1.00 93.25 73 VAL A N 1
ATOM 545 C CA . VAL A 1 73 ? 35.814 0.487 -62.726 1.00 93.25 73 VAL A CA 1
ATOM 546 C C . VAL A 1 73 ? 35.318 1.114 -61.419 1.00 93.25 73 VAL A C 1
ATOM 548 O O . VAL A 1 73 ? 34.797 0.399 -60.558 1.00 93.25 73 VAL A O 1
ATOM 551 N N . LEU A 1 74 ? 35.402 2.441 -61.280 1.00 92.19 74 LEU A N 1
ATOM 552 C CA . LEU A 1 74 ? 34.875 3.161 -60.118 1.00 92.19 74 LEU A CA 1
ATOM 553 C C . LEU A 1 74 ? 33.352 3.005 -59.989 1.00 92.19 74 LEU A C 1
ATOM 555 O O . LEU A 1 74 ? 32.852 2.738 -58.895 1.00 92.19 74 LEU A O 1
ATOM 559 N N . LEU A 1 75 ? 32.616 3.128 -61.096 1.00 93.75 75 LEU A N 1
ATOM 560 C CA . LEU A 1 75 ? 31.163 2.978 -61.144 1.00 93.75 75 LEU A CA 1
ATOM 561 C C . LEU A 1 75 ? 30.740 1.575 -60.701 1.00 93.75 75 LEU A C 1
ATOM 563 O O . LEU A 1 75 ? 29.843 1.437 -59.870 1.00 93.75 75 LEU A O 1
ATOM 567 N N . LEU A 1 76 ? 31.408 0.531 -61.200 1.00 93.44 76 LEU A N 1
ATOM 568 C CA . LEU A 1 76 ? 31.146 -0.850 -60.797 1.00 93.44 76 LEU A CA 1
ATOM 569 C C . LEU A 1 76 ? 31.442 -1.070 -59.313 1.00 93.44 76 LEU A C 1
ATOM 571 O O . LEU A 1 76 ? 30.681 -1.758 -58.630 1.00 93.44 76 LEU A O 1
ATOM 575 N N . LEU A 1 77 ? 32.507 -0.460 -58.790 1.00 91.38 77 LEU A N 1
ATOM 576 C CA . LEU A 1 77 ? 32.842 -0.532 -57.371 1.00 91.38 77 LEU A CA 1
ATOM 577 C C . LEU A 1 77 ? 31.778 0.170 -56.509 1.00 91.38 77 LEU A C 1
ATOM 579 O O . LEU A 1 77 ? 31.294 -0.407 -55.534 1.00 91.38 77 LEU A O 1
ATOM 583 N N . LEU A 1 78 ? 31.330 1.366 -56.893 1.00 91.44 78 LEU A N 1
ATOM 584 C CA . LEU A 1 78 ? 30.278 2.091 -56.179 1.00 91.44 78 LEU A CA 1
ATOM 585 C C . LEU A 1 78 ? 28.924 1.374 -56.264 1.00 91.44 78 LEU A C 1
ATOM 587 O O . LEU A 1 78 ? 28.202 1.290 -55.270 1.00 91.44 78 LEU A O 1
ATOM 591 N N . TRP A 1 79 ? 28.594 0.795 -57.415 1.00 91.75 79 TRP A N 1
ATOM 592 C CA . TRP A 1 79 ? 27.367 0.024 -57.585 1.00 91.75 79 TRP A CA 1
ATOM 593 C C . TRP A 1 79 ? 27.386 -1.256 -56.742 1.00 91.75 79 TRP A C 1
ATOM 595 O O . TRP A 1 79 ? 26.418 -1.570 -56.048 1.00 91.75 79 TRP A O 1
ATOM 605 N N . LYS A 1 80 ? 28.519 -1.967 -56.717 1.00 90.81 80 LYS A N 1
ATOM 606 C CA . LYS A 1 80 ? 28.661 -3.222 -55.969 1.00 90.81 80 LYS A CA 1
ATOM 607 C C . LYS A 1 80 ? 28.751 -3.026 -54.453 1.00 90.81 80 LYS A C 1
ATOM 609 O O . LYS A 1 80 ? 28.338 -3.933 -53.725 1.00 90.81 80 LYS A O 1
ATOM 614 N N . PHE A 1 81 ? 29.308 -1.910 -53.976 1.00 91.56 81 PHE A N 1
ATOM 615 C CA . PHE A 1 81 ? 29.565 -1.670 -52.548 1.00 91.56 81 PHE A CA 1
ATOM 616 C C . PHE A 1 81 ? 28.753 -0.517 -51.947 1.00 91.56 81 PHE A C 1
ATOM 618 O O . PHE A 1 81 ? 28.218 -0.673 -50.851 1.00 91.56 81 PHE A O 1
ATOM 625 N N . GLY A 1 82 ? 28.631 0.614 -52.642 1.00 91.50 82 GLY A N 1
ATOM 626 C CA . GLY A 1 82 ? 27.934 1.808 -52.156 1.00 91.50 82 GLY A CA 1
ATOM 627 C C . GLY A 1 82 ? 26.417 1.636 -52.102 1.00 91.50 82 GLY A C 1
ATOM 628 O O . GLY A 1 82 ? 25.811 1.861 -51.055 1.00 91.50 82 GLY A O 1
ATOM 629 N N . TYR A 1 83 ? 25.807 1.163 -53.194 1.00 92.44 83 TYR A N 1
ATOM 630 C CA . TYR A 1 83 ? 24.355 0.947 -53.256 1.00 92.44 83 TYR A CA 1
ATOM 631 C C . TYR A 1 83 ? 23.827 -0.003 -52.161 1.00 92.44 83 TYR A C 1
ATOM 633 O O . TYR A 1 83 ? 22.934 0.403 -51.412 1.00 92.44 83 TYR A O 1
ATOM 641 N N . PRO A 1 84 ? 24.379 -1.223 -51.966 1.00 93.25 84 PRO A N 1
ATOM 642 C CA . PRO A 1 84 ? 23.873 -2.117 -50.924 1.00 93.25 84 PRO A CA 1
ATOM 643 C C . PRO A 1 84 ? 24.138 -1.609 -49.501 1.00 93.25 84 PRO A C 1
ATOM 645 O O . PRO A 1 84 ? 23.376 -1.941 -48.596 1.00 93.25 84 PRO A O 1
ATOM 648 N N . ALA A 1 85 ? 25.191 -0.816 -49.271 1.00 92.06 85 ALA A N 1
ATOM 649 C CA . ALA A 1 85 ? 25.448 -0.225 -47.958 1.00 92.06 85 ALA A CA 1
ATOM 650 C C . ALA A 1 85 ? 24.401 0.843 -47.597 1.00 92.06 85 ALA A C 1
ATOM 652 O O . ALA A 1 85 ? 23.922 0.867 -46.464 1.00 92.06 85 ALA A O 1
ATOM 653 N N . MET A 1 86 ? 24.011 1.679 -48.564 1.00 92.50 86 MET A N 1
ATOM 654 C CA . MET A 1 86 ? 22.967 2.693 -48.382 1.00 92.50 86 MET A CA 1
ATOM 655 C C . MET A 1 86 ? 21.584 2.065 -48.201 1.00 92.50 86 MET A C 1
ATOM 657 O O . MET A 1 86 ? 20.885 2.416 -47.252 1.00 92.50 86 MET A O 1
ATOM 661 N N . ALA A 1 87 ? 21.220 1.100 -49.054 1.00 93.50 87 ALA A N 1
ATOM 662 C CA . ALA A 1 87 ? 19.951 0.379 -48.945 1.00 93.50 87 ALA A CA 1
ATOM 663 C C . ALA A 1 87 ? 19.816 -0.297 -47.574 1.00 93.50 87 ALA A C 1
ATOM 665 O O . ALA A 1 87 ? 18.836 -0.076 -46.869 1.00 93.50 87 ALA A O 1
ATOM 666 N N . LYS A 1 88 ? 20.868 -0.999 -47.128 1.00 95.06 88 LYS A N 1
ATOM 667 C CA . LYS A 1 88 ? 20.880 -1.621 -45.803 1.00 95.06 88 LYS A CA 1
ATOM 668 C C . LYS A 1 88 ? 20.684 -0.606 -44.670 1.00 95.06 88 LYS A C 1
ATOM 670 O O . LYS A 1 88 ? 19.972 -0.895 -43.719 1.00 95.06 88 LYS A O 1
ATOM 675 N N . GLY A 1 89 ? 21.300 0.574 -44.752 1.00 94.56 89 GLY A N 1
ATOM 676 C CA . GLY A 1 89 ? 21.129 1.609 -43.730 1.00 94.56 89 GLY A CA 1
ATOM 677 C C . GLY A 1 89 ? 19.695 2.142 -43.636 1.00 94.56 89 GLY A C 1
ATOM 678 O O . GLY A 1 89 ? 19.243 2.475 -42.542 1.00 94.56 89 GLY A O 1
ATOM 679 N N . LEU A 1 90 ? 18.981 2.217 -44.762 1.00 95.31 90 LEU A N 1
ATOM 680 C CA . LEU A 1 90 ? 17.571 2.613 -44.801 1.00 95.31 90 LEU A CA 1
ATOM 681 C C . LEU A 1 90 ? 16.659 1.499 -44.281 1.00 95.31 90 LEU A C 1
ATOM 683 O O . LEU A 1 90 ? 15.780 1.785 -43.471 1.00 95.31 90 LEU A O 1
ATOM 687 N N . ASP A 1 91 ? 16.913 0.251 -44.675 1.00 96.25 91 ASP A N 1
ATOM 688 C CA . ASP A 1 91 ? 16.163 -0.912 -44.194 1.00 96.25 91 ASP A CA 1
ATOM 689 C C . ASP A 1 91 ? 16.327 -1.091 -42.679 1.00 96.25 91 ASP A C 1
ATOM 691 O O . ASP A 1 91 ? 15.335 -1.202 -41.965 1.00 96.25 91 ASP A O 1
ATOM 695 N N . ASP A 1 92 ? 17.559 -1.009 -42.162 1.00 96.62 92 ASP A N 1
ATOM 696 C CA . ASP A 1 92 ? 17.843 -1.107 -40.724 1.00 96.62 92 ASP A CA 1
ATOM 697 C C . ASP A 1 92 ? 17.125 0.011 -39.934 1.00 96.62 92 ASP A C 1
ATOM 699 O O . ASP A 1 92 ? 16.690 -0.203 -38.802 1.00 96.62 92 ASP A O 1
ATOM 703 N N . ARG A 1 93 ? 16.984 1.217 -40.509 1.00 96.56 93 ARG A N 1
ATOM 704 C CA . ARG A 1 93 ? 16.220 2.318 -39.891 1.00 96.56 93 ARG A CA 1
ATOM 705 C C . ARG A 1 93 ? 14.719 2.064 -39.928 1.00 96.56 93 ARG A C 1
ATOM 707 O O . ARG A 1 93 ? 14.056 2.284 -38.920 1.00 96.56 93 ARG A O 1
ATOM 714 N N . ALA A 1 94 ? 14.193 1.628 -41.069 1.00 96.50 94 ALA A N 1
ATOM 715 C CA . ALA A 1 94 ? 12.776 1.319 -41.218 1.00 96.50 94 ALA A CA 1
ATOM 716 C C . ALA A 1 94 ? 12.355 0.203 -40.254 1.00 96.50 94 ALA A C 1
ATOM 718 O O . ALA A 1 94 ? 11.316 0.314 -39.610 1.00 96.50 94 ALA A O 1
ATOM 719 N N . GLU A 1 95 ? 13.190 -0.825 -40.106 1.00 97.31 95 GLU A N 1
ATOM 720 C CA . GLU A 1 95 ? 12.935 -1.938 -39.198 1.00 97.31 95 GLU A CA 1
ATOM 721 C C . GLU A 1 95 ? 12.953 -1.506 -37.731 1.00 97.31 95 GLU A C 1
ATOM 723 O O . GLU A 1 95 ? 12.044 -1.850 -36.982 1.00 97.31 95 GLU A O 1
ATOM 728 N N . ARG A 1 96 ? 13.922 -0.674 -37.327 1.00 97.25 96 ARG A N 1
ATOM 729 C CA . ARG A 1 96 ? 13.944 -0.100 -35.972 1.00 97.25 96 ARG A CA 1
ATOM 730 C C . ARG A 1 96 ? 12.687 0.703 -35.671 1.00 97.25 96 ARG A C 1
ATOM 732 O O . ARG A 1 96 ? 12.080 0.487 -34.638 1.00 97.25 96 ARG A O 1
ATOM 739 N N . ILE A 1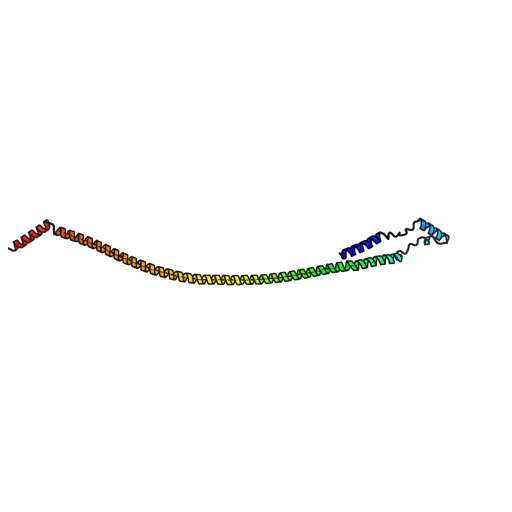 97 ? 12.260 1.570 -36.591 1.00 97.50 97 ILE A N 1
ATOM 740 C CA . ILE A 1 97 ? 11.046 2.377 -36.400 1.00 97.50 97 ILE A CA 1
ATOM 741 C C . ILE A 1 97 ? 9.813 1.481 -36.254 1.00 97.50 97 ILE A C 1
ATOM 743 O O . ILE A 1 97 ? 8.977 1.743 -35.396 1.00 97.50 97 ILE A O 1
ATOM 747 N N . ARG A 1 98 ? 9.692 0.424 -37.067 1.00 97.19 98 ARG A N 1
ATOM 748 C CA . ARG A 1 98 ? 8.585 -0.535 -36.934 1.00 97.19 98 ARG A CA 1
ATOM 749 C C . ARG A 1 98 ? 8.617 -1.239 -35.584 1.00 97.19 98 ARG A C 1
ATOM 751 O O . ARG A 1 98 ? 7.598 -1.257 -34.909 1.00 97.19 98 ARG A O 1
ATOM 758 N N . SER A 1 99 ? 9.780 -1.747 -35.184 1.00 97.69 99 SER A N 1
ATOM 759 C CA . SER A 1 99 ? 9.955 -2.417 -33.896 1.00 97.69 99 SER A CA 1
ATOM 760 C C . SER A 1 99 ? 9.670 -1.485 -32.717 1.00 97.69 99 SER A C 1
ATOM 762 O O . SER A 1 99 ? 9.066 -1.921 -31.744 1.00 97.69 99 SER A O 1
ATOM 764 N N . ASP A 1 100 ? 10.090 -0.222 -32.786 1.00 97.25 100 ASP A N 1
ATOM 765 C CA . ASP A 1 100 ? 9.863 0.764 -31.728 1.00 97.25 100 ASP A CA 1
ATOM 766 C C . ASP A 1 100 ? 8.376 1.140 -31.630 1.00 97.25 100 ASP A C 1
ATOM 768 O O . ASP A 1 100 ? 7.852 1.296 -30.529 1.00 97.25 100 ASP A O 1
ATOM 772 N N . LEU A 1 101 ? 7.679 1.257 -32.769 1.00 97.94 101 LEU A N 1
ATOM 773 C CA . LEU A 1 101 ? 6.233 1.497 -32.805 1.00 97.94 101 LEU A CA 1
ATOM 774 C C . LEU A 1 101 ? 5.448 0.301 -32.268 1.00 97.94 101 LEU A C 1
ATOM 776 O O . LEU A 1 101 ? 4.556 0.488 -31.448 1.00 97.94 101 LEU A O 1
ATOM 780 N N . GLU A 1 102 ? 5.805 -0.917 -32.676 1.00 97.75 102 GLU A N 1
ATOM 781 C CA . GLU A 1 102 ? 5.178 -2.135 -32.165 1.00 97.75 102 GLU A CA 1
ATOM 782 C C . GLU A 1 102 ? 5.397 -2.267 -30.654 1.00 97.75 102 GLU A C 1
ATOM 784 O O . GLU A 1 102 ? 4.440 -2.487 -29.919 1.00 97.75 102 GLU A O 1
ATOM 789 N N . ALA A 1 103 ? 6.620 -2.021 -30.170 1.00 97.38 103 ALA A N 1
ATOM 790 C 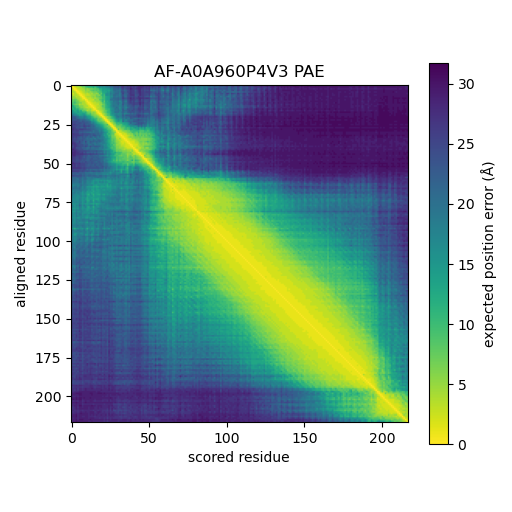CA . ALA A 1 103 ? 6.927 -2.022 -28.742 1.00 97.38 103 ALA A CA 1
ATOM 791 C C . ALA A 1 103 ? 6.155 -0.938 -27.967 1.00 97.38 103 ALA A C 1
ATOM 793 O O . ALA A 1 103 ? 5.730 -1.165 -26.832 1.00 97.38 103 ALA A O 1
ATOM 794 N N . ALA A 1 104 ? 5.965 0.245 -28.558 1.00 97.12 104 ALA A N 1
ATOM 795 C CA . ALA A 1 104 ? 5.174 1.313 -27.956 1.00 97.12 104 ALA A CA 1
ATOM 796 C C . ALA A 1 104 ? 3.684 0.946 -27.882 1.00 97.12 104 ALA A C 1
ATOM 798 O O . ALA A 1 104 ? 3.054 1.175 -26.847 1.00 97.12 104 ALA A O 1
ATOM 799 N N . ASP A 1 105 ? 3.133 0.344 -28.937 1.00 97.38 105 ASP A N 1
ATOM 800 C CA . ASP A 1 105 ? 1.746 -0.120 -28.967 1.00 97.38 105 ASP A CA 1
ATOM 801 C C . ASP A 1 105 ? 1.520 -1.265 -27.972 1.00 97.38 105 ASP A C 1
ATOM 803 O O . ASP A 1 105 ? 0.541 -1.239 -27.223 1.00 97.38 105 ASP A O 1
ATOM 807 N N . THR A 1 106 ? 2.438 -2.235 -27.880 1.00 97.69 106 THR A N 1
ATOM 808 C CA . THR A 1 106 ? 2.350 -3.304 -26.873 1.00 97.69 106 THR A CA 1
ATOM 809 C C . THR A 1 106 ? 2.446 -2.744 -25.461 1.00 97.69 106 THR A C 1
ATOM 811 O O . THR A 1 106 ? 1.599 -3.063 -24.633 1.00 97.69 106 THR A O 1
ATOM 814 N N . ALA A 1 107 ? 3.399 -1.845 -25.191 1.00 97.44 107 ALA A N 1
ATOM 815 C CA . ALA A 1 107 ? 3.548 -1.226 -23.874 1.00 97.44 107 ALA A CA 1
ATOM 816 C C . ALA A 1 107 ? 2.312 -0.403 -23.481 1.00 97.44 107 ALA A C 1
ATOM 818 O O . ALA A 1 107 ? 1.896 -0.411 -22.323 1.00 97.44 107 ALA A O 1
ATOM 819 N N . LYS A 1 108 ? 1.692 0.290 -24.444 1.00 97.81 108 LYS A N 1
ATOM 820 C CA . LYS A 1 108 ? 0.440 1.015 -24.222 1.00 97.81 108 LYS A CA 1
ATOM 821 C C . LYS A 1 108 ? -0.706 0.057 -23.892 1.00 97.81 108 LYS A C 1
ATOM 823 O O . LYS A 1 108 ? -1.413 0.291 -22.916 1.00 97.81 108 LYS A O 1
ATOM 828 N N . ASN A 1 109 ? -0.869 -1.017 -24.662 1.00 97.75 109 ASN A N 1
ATOM 829 C CA . ASN A 1 109 ? -1.917 -2.011 -24.424 1.00 97.75 109 ASN A CA 1
ATOM 830 C C . ASN A 1 109 ? -1.734 -2.713 -23.069 1.00 97.75 109 ASN A C 1
ATOM 832 O O . ASN A 1 109 ? -2.701 -2.885 -22.333 1.00 97.75 109 ASN A O 1
ATOM 836 N N . GLU A 1 110 ? -0.501 -3.066 -22.700 1.00 96.94 110 GLU A N 1
ATOM 837 C CA . GLU A 1 110 ? -0.173 -3.640 -21.390 1.00 96.94 110 GLU A CA 1
ATOM 838 C C . GLU A 1 110 ? -0.461 -2.661 -20.249 1.00 96.94 110 GLU A C 1
ATOM 840 O O . GLU A 1 110 ? -1.013 -3.056 -19.222 1.00 96.94 110 GLU A O 1
ATOM 845 N N . ALA A 1 111 ? -0.143 -1.375 -20.425 1.00 97.06 111 ALA A N 1
ATOM 846 C CA . ALA A 1 111 ? -0.455 -0.342 -19.442 1.00 97.06 111 ALA A CA 1
ATOM 847 C C . ALA A 1 111 ? -1.970 -0.144 -19.277 1.00 97.06 111 ALA A C 1
ATOM 849 O O . ALA A 1 111 ? -2.449 -0.007 -18.151 1.00 97.06 111 ALA A O 1
ATOM 850 N N . GLU A 1 112 ? -2.733 -0.155 -20.372 1.00 97.38 112 GLU A N 1
ATOM 851 C CA . GLU A 1 112 ? -4.197 -0.077 -20.339 1.00 97.38 112 GLU A CA 1
ATOM 852 C C . GLU A 1 112 ? -4.818 -1.317 -19.679 1.00 97.38 112 GLU A C 1
ATOM 854 O O . GLU A 1 112 ? -5.689 -1.168 -18.820 1.00 97.38 112 GLU A O 1
ATOM 859 N N . ALA A 1 113 ? -4.333 -2.519 -20.002 1.00 97.50 113 ALA A N 1
ATOM 860 C CA . ALA A 1 113 ? -4.774 -3.767 -19.379 1.00 97.50 113 ALA A CA 1
ATOM 861 C C . ALA A 1 113 ? -4.470 -3.784 -17.874 1.00 97.50 113 ALA A C 1
ATOM 863 O O . ALA A 1 113 ? -5.367 -3.992 -17.059 1.00 97.50 113 ALA A O 1
ATOM 864 N N . THR A 1 114 ? -3.234 -3.451 -17.499 1.00 97.00 114 THR A N 1
ATOM 865 C CA . THR A 1 114 ? -2.805 -3.349 -16.099 1.00 97.00 114 THR A CA 1
ATOM 866 C C . THR A 1 114 ? -3.654 -2.326 -15.351 1.00 97.00 114 THR A C 1
ATOM 868 O O . THR A 1 114 ? -4.119 -2.579 -14.243 1.00 97.00 114 THR A O 1
ATOM 871 N N . ARG A 1 115 ? -3.922 -1.164 -15.958 1.00 97.12 115 ARG A N 1
ATOM 872 C CA . ARG A 1 115 ? -4.786 -0.143 -15.362 1.00 97.12 115 ARG A CA 1
ATOM 873 C C . ARG A 1 115 ? -6.209 -0.659 -15.138 1.00 97.12 115 ARG A C 1
ATOM 875 O O . ARG A 1 115 ? -6.767 -0.395 -14.076 1.00 97.12 115 ARG A O 1
ATOM 882 N N . ALA A 1 116 ? -6.783 -1.381 -16.099 1.00 97.69 116 ALA A N 1
ATOM 883 C CA . ALA A 1 116 ? -8.110 -1.972 -15.953 1.00 97.69 116 ALA A CA 1
ATOM 884 C C . ALA A 1 116 ? -8.150 -2.997 -14.806 1.00 97.69 116 ALA A C 1
ATOM 886 O O . ALA A 1 116 ? -9.066 -2.955 -13.986 1.00 97.69 116 ALA A O 1
ATOM 887 N N . GLU A 1 117 ? -7.129 -3.853 -14.691 1.00 97.44 117 GLU A N 1
ATOM 888 C CA . GLU A 1 117 ? -6.986 -4.796 -13.575 1.00 97.44 117 GLU A CA 1
ATOM 889 C C . GLU A 1 117 ? -6.869 -4.077 -12.224 1.00 97.44 117 GLU A C 1
ATOM 891 O O . GLU A 1 117 ? -7.540 -4.453 -11.264 1.00 97.44 117 GLU A O 1
ATOM 896 N N . TYR A 1 118 ? -6.073 -3.008 -12.137 1.00 97.44 118 TYR A N 1
ATOM 897 C CA . TYR A 1 118 ? -5.964 -2.197 -10.920 1.00 97.44 118 TYR A CA 1
ATOM 898 C C . TYR A 1 118 ? -7.290 -1.528 -10.542 1.00 97.44 118 TYR A C 1
ATOM 900 O O . TYR A 1 118 ? -7.648 -1.486 -9.363 1.00 97.44 118 TYR A O 1
ATOM 908 N N . GLU A 1 119 ? -8.025 -0.987 -11.515 1.00 97.44 119 GLU A N 1
ATOM 909 C CA . GLU A 1 119 ? -9.331 -0.366 -11.279 1.00 97.44 119 GLU A CA 1
ATOM 910 C C . GLU A 1 119 ? -10.375 -1.395 -10.810 1.00 97.44 119 GLU A C 1
ATOM 912 O O . GLU A 1 119 ? -11.201 -1.078 -9.947 1.00 97.44 119 GLU A O 1
ATOM 917 N N . ASP A 1 120 ? -10.324 -2.624 -11.326 1.00 97.56 120 ASP A N 1
ATOM 918 C CA . ASP A 1 120 ? -11.172 -3.732 -10.879 1.00 97.56 120 ASP A CA 1
ATOM 919 C C . ASP A 1 120 ? -10.819 -4.186 -9.456 1.00 97.56 120 ASP A C 1
ATOM 921 O O . ASP A 1 120 ? -11.686 -4.209 -8.581 1.00 97.56 120 ASP A O 1
ATOM 925 N N . GLN A 1 121 ? -9.532 -4.404 -9.169 1.00 97.19 121 GLN A N 1
ATOM 926 C CA . GLN A 1 121 ? -9.054 -4.732 -7.822 1.00 97.19 121 GLN A CA 1
ATOM 927 C C . GLN A 1 121 ? -9.441 -3.658 -6.800 1.00 97.19 121 GLN A C 1
ATOM 929 O O . GLN A 1 121 ? -9.876 -3.976 -5.693 1.00 97.19 121 GLN A O 1
ATOM 934 N N . LEU A 1 122 ? -9.331 -2.376 -7.160 1.00 97.94 122 LEU A N 1
ATOM 935 C CA . LEU A 1 122 ? -9.713 -1.273 -6.282 1.00 97.94 122 LEU A CA 1
ATOM 936 C C . LEU A 1 122 ? -11.222 -1.254 -6.008 1.00 97.94 122 LEU A C 1
ATOM 938 O O . LEU A 1 122 ? -11.647 -0.913 -4.902 1.00 97.94 122 LEU A O 1
ATOM 942 N N . ARG A 1 123 ? -12.038 -1.609 -7.002 1.00 97.31 123 ARG A N 1
ATOM 943 C CA . ARG A 1 123 ? -13.489 -1.735 -6.845 1.00 97.31 123 ARG A CA 1
ATOM 944 C C . ARG A 1 123 ? -13.836 -2.910 -5.940 1.00 97.31 123 ARG A C 1
ATOM 946 O O . ARG A 1 123 ? -14.528 -2.698 -4.948 1.00 97.31 123 ARG A O 1
ATOM 953 N N . GLY A 1 124 ? -13.266 -4.085 -6.204 1.00 97.56 124 GLY A N 1
ATOM 954 C CA . GLY A 1 124 ? -13.433 -5.271 -5.366 1.00 97.56 124 GLY A CA 1
ATOM 955 C C . GLY A 1 124 ? -13.007 -5.019 -3.918 1.00 97.56 124 GLY A C 1
ATOM 956 O O . GLY A 1 124 ? -13.751 -5.329 -2.992 1.00 97.56 124 GLY A O 1
ATOM 957 N N . ALA A 1 125 ? -11.871 -4.350 -3.701 1.00 97.75 125 ALA A N 1
ATOM 958 C CA . ALA A 1 125 ? -11.402 -3.980 -2.367 1.00 97.75 125 ALA A CA 1
ATOM 959 C C . ALA A 1 125 ? -12.356 -3.011 -1.643 1.00 97.75 125 ALA A C 1
ATOM 961 O O . ALA A 1 125 ? -12.565 -3.135 -0.437 1.00 97.75 125 ALA A O 1
ATOM 962 N N . ARG A 1 126 ? -12.960 -2.048 -2.353 1.00 97.19 126 ARG A N 1
ATOM 963 C CA . ARG A 1 126 ? -13.961 -1.125 -1.779 1.00 97.19 126 ARG A CA 1
ATOM 964 C C . ARG A 1 126 ? -15.271 -1.826 -1.432 1.00 97.19 126 ARG A C 1
ATOM 966 O O . ARG A 1 126 ? -15.877 -1.501 -0.409 1.00 97.19 126 ARG A O 1
ATOM 973 N N . GLU A 1 127 ? -15.706 -2.765 -2.263 1.00 97.94 127 GLU A N 1
ATOM 974 C CA . GLU A 1 127 ? -16.893 -3.579 -2.004 1.00 97.94 127 GLU A CA 1
ATOM 975 C C . GLU A 1 127 ? -16.670 -4.505 -0.807 1.00 97.94 127 GLU A C 1
ATOM 977 O O . GLU A 1 127 ? -17.507 -4.548 0.090 1.00 97.94 127 GLU A O 1
ATOM 982 N N . GLU A 1 128 ? -15.517 -5.173 -0.735 1.00 97.62 128 GLU A N 1
ATOM 983 C CA . GLU A 1 128 ? -15.123 -6.001 0.410 1.00 97.62 128 GLU A CA 1
ATOM 984 C C . GLU A 1 128 ? -15.027 -5.171 1.696 1.00 97.62 128 GLU A C 1
ATOM 986 O O . GLU A 1 128 ? -15.569 -5.555 2.726 1.00 97.62 128 GLU A O 1
ATOM 991 N N . ALA A 1 129 ? -14.412 -3.986 1.639 1.00 97.81 129 ALA A N 1
ATOM 992 C CA . ALA A 1 129 ? -14.327 -3.093 2.792 1.00 97.81 129 ALA A CA 1
ATOM 993 C C . ALA A 1 129 ? -15.706 -2.606 3.262 1.00 97.81 129 ALA A C 1
ATOM 995 O O . ALA A 1 129 ? -15.918 -2.436 4.463 1.00 97.81 129 ALA A O 1
ATOM 996 N N . THR A 1 130 ? -16.637 -2.363 2.335 1.00 97.75 130 THR A N 1
ATOM 997 C CA . THR A 1 130 ? -18.027 -2.026 2.673 1.00 97.75 130 THR A CA 1
ATOM 998 C C . THR A 1 130 ? -18.717 -3.216 3.336 1.00 97.75 130 THR A C 1
ATOM 1000 O O . THR A 1 130 ? -19.241 -3.053 4.434 1.00 97.75 130 THR A O 1
ATOM 1003 N N . ARG A 1 131 ? -18.620 -4.417 2.746 1.00 98.12 131 ARG A N 1
ATOM 1004 C CA . ARG A 1 131 ? -19.177 -5.653 3.320 1.00 98.12 131 ARG A CA 1
ATOM 1005 C C . ARG A 1 131 ? -18.642 -5.919 4.725 1.00 98.12 131 ARG A C 1
ATOM 1007 O O . ARG A 1 131 ? -19.428 -6.031 5.653 1.00 98.12 131 ARG A O 1
ATOM 1014 N N . MET A 1 132 ? -17.326 -5.863 4.918 1.00 98.06 132 MET A N 1
ATOM 1015 C CA . MET A 1 132 ? -16.693 -6.043 6.228 1.00 98.06 132 MET A CA 1
ATOM 1016 C C . MET A 1 132 ? -17.181 -5.025 7.269 1.00 98.06 132 MET A C 1
ATOM 1018 O O . MET A 1 132 ? -17.351 -5.363 8.437 1.00 98.06 132 MET A O 1
ATOM 1022 N N . ARG A 1 133 ? -17.406 -3.765 6.874 1.00 98.06 133 ARG A N 1
ATOM 1023 C CA . ARG A 1 133 ? -17.938 -2.738 7.785 1.00 98.06 133 ARG A CA 1
ATOM 1024 C C . ARG A 1 133 ? -19.385 -3.005 8.167 1.00 98.06 133 ARG A C 1
ATOM 1026 O O . ARG A 1 133 ? -19.752 -2.733 9.309 1.00 98.06 133 ARG A O 1
ATOM 1033 N N . ASP A 1 134 ? -20.193 -3.475 7.229 1.00 97.88 134 ASP A N 1
ATOM 1034 C CA . ASP A 1 134 ? -21.598 -3.773 7.479 1.00 97.88 134 ASP A CA 1
ATOM 1035 C C . ASP A 1 134 ? -21.752 -5.048 8.317 1.00 97.88 134 ASP A C 1
ATOM 1037 O O . ASP A 1 134 ? -22.500 -5.031 9.295 1.00 97.88 134 ASP A O 1
ATOM 1041 N N . ASP A 1 135 ? -20.948 -6.078 8.051 1.00 97.94 135 ASP A N 1
ATOM 1042 C CA . ASP A 1 135 ? -20.868 -7.291 8.872 1.00 97.94 135 ASP A CA 1
ATOM 1043 C C . ASP A 1 135 ? -20.417 -6.959 10.300 1.00 97.94 135 ASP A C 1
ATOM 1045 O O . ASP A 1 135 ? -21.077 -7.341 11.266 1.00 97.94 135 ASP A O 1
ATOM 1049 N N . ALA A 1 136 ? -19.362 -6.150 10.457 1.00 98.06 136 ALA A N 1
ATOM 1050 C CA . ALA A 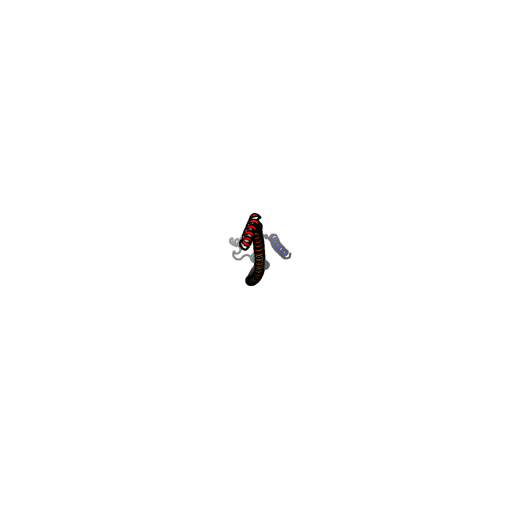1 136 ? -18.899 -5.715 11.773 1.00 98.06 136 ALA A CA 1
ATOM 1051 C C . ALA A 1 136 ? -19.957 -4.892 12.526 1.00 98.06 136 ALA A C 1
ATOM 1053 O O . ALA A 1 136 ? -20.052 -4.976 13.748 1.00 98.06 136 ALA A O 1
ATOM 1054 N N . ARG A 1 137 ? -20.768 -4.081 11.831 1.00 98.00 137 ARG A N 1
ATOM 1055 C CA . ARG A 1 137 ? -21.887 -3.357 12.460 1.00 98.00 137 ARG A CA 1
ATOM 1056 C C . ARG A 1 137 ? -22.974 -4.314 12.931 1.00 98.00 137 ARG A C 1
ATOM 1058 O O . ARG A 1 137 ? -23.436 -4.162 14.058 1.00 98.00 137 ARG A O 1
ATOM 1065 N N . ALA A 1 138 ? -23.347 -5.283 12.098 1.00 97.81 138 ALA A N 1
ATOM 1066 C CA . ALA A 1 138 ? -24.340 -6.291 12.448 1.00 97.81 138 ALA A CA 1
ATOM 1067 C C . ALA A 1 138 ? -23.885 -7.127 13.655 1.00 97.81 138 ALA A C 1
ATOM 1069 O O . ALA A 1 138 ? -24.636 -7.266 14.618 1.00 97.81 138 ALA A O 1
ATOM 1070 N N . GLU A 1 139 ? -22.633 -7.594 13.651 1.00 98.00 139 GLU A N 1
ATOM 1071 C CA . GLU A 1 139 ? -22.037 -8.332 14.769 1.00 98.00 139 GLU A CA 1
ATOM 1072 C C . GLU A 1 139 ? -21.971 -7.477 16.038 1.00 98.00 139 GLU A C 1
ATOM 1074 O O . GLU A 1 139 ? -22.329 -7.934 17.119 1.00 98.00 139 GLU A O 1
ATOM 1079 N N . MET A 1 140 ? -21.577 -6.205 15.925 1.00 98.00 140 MET A N 1
ATOM 1080 C CA . MET A 1 140 ? -21.535 -5.298 17.071 1.00 98.00 140 MET A CA 1
ATOM 1081 C C . MET A 1 140 ? -22.914 -5.041 17.676 1.00 98.00 140 MET A C 1
ATOM 1083 O O . MET A 1 140 ? -23.019 -4.872 18.892 1.00 98.00 140 MET A O 1
ATOM 1087 N N . ASP A 1 141 ? -23.960 -4.951 16.861 1.00 97.8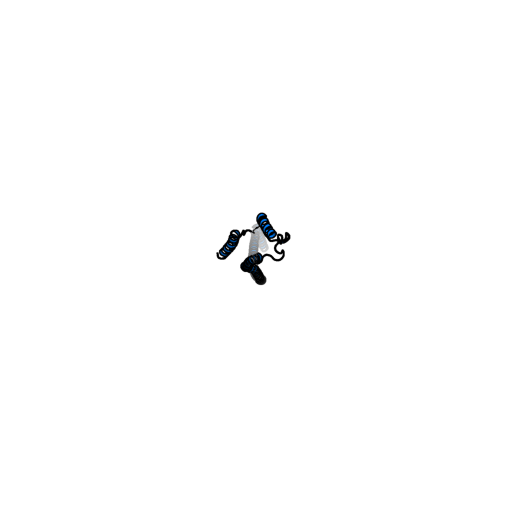1 141 ASP A N 1
ATOM 1088 C CA . ASP A 1 141 ? -25.314 -4.719 17.356 1.00 97.81 141 ASP A CA 1
ATOM 1089 C C . ASP A 1 141 ? -25.905 -5.977 18.000 1.00 97.81 141 ASP A C 1
ATOM 1091 O O . ASP A 1 141 ? -26.512 -5.872 19.070 1.00 97.81 141 ASP A O 1
ATOM 1095 N N . ASP A 1 142 ? -25.631 -7.156 17.440 1.00 97.94 142 ASP A N 1
ATOM 1096 C CA . ASP A 1 142 ? -25.964 -8.435 18.068 1.00 97.94 142 ASP A CA 1
ATOM 1097 C C . ASP A 1 142 ? -25.202 -8.628 19.391 1.00 97.94 142 ASP A C 1
ATOM 1099 O O . ASP A 1 142 ? -25.805 -8.870 20.437 1.00 97.94 142 ASP A O 1
ATOM 1103 N N . TYR A 1 143 ? -23.891 -8.371 19.401 1.00 98.06 143 TYR A N 1
ATOM 1104 C CA . TYR A 1 143 ? -23.067 -8.413 20.607 1.00 98.06 143 TYR A CA 1
ATOM 1105 C C . TYR A 1 143 ? -23.591 -7.462 21.691 1.00 98.06 143 TYR A C 1
ATOM 1107 O O . TYR A 1 143 ? -23.733 -7.852 22.850 1.00 98.06 143 TYR A O 1
ATOM 1115 N N . LYS A 1 144 ? -23.942 -6.216 21.344 1.00 98.00 144 LYS A N 1
ATOM 1116 C CA . LYS A 1 144 ? -24.552 -5.276 22.303 1.00 98.00 144 LYS A CA 1
ATOM 1117 C C . LYS A 1 144 ? -25.873 -5.804 22.854 1.00 98.00 144 LYS A C 1
ATOM 1119 O O . LYS A 1 144 ? -26.129 -5.613 24.042 1.00 98.00 144 LYS A O 1
ATOM 1124 N N . ALA A 1 145 ? -26.719 -6.403 22.017 1.00 97.81 145 ALA A N 1
ATOM 1125 C CA . ALA A 1 145 ? -27.997 -6.957 22.448 1.00 97.81 145 ALA A CA 1
ATOM 1126 C C . ALA A 1 145 ? -27.789 -8.126 23.421 1.00 97.81 145 ALA A C 1
ATOM 1128 O O . ALA A 1 145 ? -28.363 -8.114 24.511 1.00 97.81 145 ALA A O 1
ATOM 1129 N N . GLN A 1 146 ? -26.902 -9.065 23.081 1.00 97.75 146 GLN A N 1
ATOM 1130 C CA . GLN A 1 146 ? -26.543 -10.194 23.940 1.00 97.75 146 GLN A CA 1
ATOM 1131 C C . GLN A 1 146 ? -25.958 -9.727 25.278 1.00 97.75 146 GLN A C 1
ATOM 1133 O O . GLN A 1 146 ? -26.449 -10.118 26.336 1.00 97.75 146 GLN A O 1
ATOM 1138 N N . ARG A 1 147 ? -24.971 -8.819 25.258 1.00 98.12 147 ARG A N 1
ATOM 1139 C CA . ARG A 1 147 ? -24.350 -8.294 26.485 1.00 98.12 147 ARG A CA 1
ATOM 1140 C C . ARG A 1 147 ? -25.333 -7.522 27.359 1.00 98.12 147 ARG A C 1
ATOM 1142 O O . ARG A 1 147 ? -25.226 -7.590 28.578 1.00 98.12 147 ARG A O 1
ATOM 1149 N N . ARG A 1 148 ? -26.283 -6.786 26.772 1.00 98.06 148 ARG A N 1
ATOM 1150 C CA . ARG A 1 148 ? -27.350 -6.127 27.544 1.00 98.06 148 ARG A CA 1
ATOM 1151 C C . ARG A 1 148 ? -28.258 -7.147 28.215 1.00 98.06 148 ARG A C 1
ATOM 1153 O O . ARG A 1 148 ? -28.510 -7.003 29.402 1.00 98.06 148 ARG A O 1
ATOM 1160 N N . ALA A 1 149 ? -28.691 -8.175 27.488 1.00 97.88 149 ALA A N 1
ATOM 1161 C CA . ALA A 1 149 ? -29.529 -9.229 28.049 1.00 97.88 149 ALA A CA 1
ATOM 1162 C C . ALA A 1 149 ? -28.828 -9.970 29.203 1.00 97.88 149 ALA A C 1
ATOM 1164 O O . ALA A 1 149 ? -29.448 -10.224 30.232 1.00 97.88 149 ALA A O 1
ATOM 1165 N N . GLU A 1 150 ? -27.534 -10.261 29.057 1.00 98.06 150 GLU A N 1
ATOM 1166 C CA . GLU A 1 150 ? -26.703 -10.864 30.106 1.00 98.06 150 GLU A CA 1
ATOM 1167 C C . GLU A 1 150 ? -26.604 -9.958 31.341 1.00 98.06 150 GLU A C 1
ATOM 1169 O O . GLU A 1 150 ? -26.918 -10.393 32.446 1.00 98.06 150 GLU A O 1
ATOM 1174 N N . ILE A 1 151 ? -26.264 -8.675 31.158 1.00 98.25 151 ILE A N 1
ATOM 1175 C CA . ILE A 1 151 ? -26.184 -7.704 32.260 1.00 98.25 151 ILE A CA 1
ATOM 1176 C C . ILE A 1 151 ? -27.542 -7.536 32.951 1.00 98.25 151 ILE A C 1
ATOM 1178 O O . ILE A 1 151 ? -27.602 -7.462 34.176 1.00 98.25 151 ILE A O 1
ATOM 1182 N N . ASP A 1 152 ? -28.641 -7.472 32.200 1.00 97.88 152 ASP A N 1
ATOM 1183 C CA . ASP A 1 152 ? -29.980 -7.333 32.774 1.00 97.88 152 ASP A CA 1
ATOM 1184 C C . ASP A 1 152 ? -30.370 -8.568 33.603 1.00 97.88 152 ASP A C 1
ATOM 1186 O O . ASP A 1 152 ? -30.973 -8.418 34.672 1.00 97.88 152 ASP A O 1
ATOM 1190 N N . ALA A 1 153 ? -29.981 -9.769 33.160 1.00 97.88 153 ALA A N 1
ATOM 1191 C CA . ALA A 1 153 ? -30.166 -11.007 33.912 1.00 97.88 153 ALA A CA 1
ATOM 1192 C C . ALA A 1 153 ? -29.324 -11.026 35.200 1.00 97.88 153 ALA A C 1
ATOM 1194 O O . ALA A 1 153 ? -29.866 -11.275 36.279 1.00 97.88 153 ALA A O 1
ATOM 1195 N N . GLU A 1 154 ? -28.037 -10.676 35.121 1.00 97.88 154 GLU A N 1
ATOM 1196 C CA . GLU A 1 154 ? -27.153 -10.567 36.290 1.00 97.88 154 GLU A CA 1
ATOM 1197 C C . GLU A 1 154 ? -27.661 -9.522 37.295 1.00 97.88 154 GLU A C 1
ATOM 1199 O O . GLU A 1 154 ? -27.671 -9.750 38.506 1.00 97.88 154 GLU A O 1
ATOM 1204 N N . LEU A 1 155 ? -28.136 -8.370 36.811 1.00 98.19 155 LEU A N 1
ATOM 1205 C CA . LEU A 1 155 ? -28.717 -7.328 37.656 1.00 98.19 155 LEU A CA 1
ATOM 1206 C C . LEU A 1 155 ? -30.018 -7.784 38.320 1.00 98.19 155 LEU A C 1
ATOM 1208 O O . LEU A 1 155 ? -30.306 -7.353 39.439 1.00 98.19 155 LEU A O 1
ATOM 1212 N N . ALA A 1 156 ? -30.830 -8.603 37.650 1.00 97.62 156 ALA A N 1
ATOM 1213 C CA . ALA A 1 156 ? -32.036 -9.170 38.241 1.00 97.62 156 ALA A CA 1
ATOM 1214 C C . ALA A 1 156 ? -31.686 -10.123 39.395 1.00 97.62 156 ALA A C 1
ATOM 1216 O O . ALA A 1 156 ? -32.214 -9.941 40.495 1.00 97.62 156 ALA A O 1
ATOM 1217 N N . GLU A 1 157 ? -30.739 -11.041 39.181 1.00 97.88 157 GLU A N 1
ATOM 1218 C CA . GLU A 1 157 ? -30.242 -11.956 40.218 1.00 97.88 157 GLU A CA 1
ATOM 1219 C C . GLU A 1 157 ? -29.627 -11.183 41.393 1.00 97.88 157 GLU A C 1
ATOM 1221 O O . GLU A 1 157 ? -29.956 -11.418 42.558 1.00 97.88 157 GLU A O 1
ATOM 1226 N N . TYR A 1 158 ? -28.784 -10.187 41.102 1.00 97.88 158 TYR A N 1
ATOM 1227 C CA . TYR A 1 158 ? -28.157 -9.362 42.130 1.00 97.88 158 TYR A CA 1
ATOM 1228 C C . TYR A 1 158 ? -29.195 -8.619 42.980 1.00 97.88 158 TYR A C 1
ATOM 1230 O O . TYR A 1 158 ? -29.071 -8.558 44.204 1.00 97.88 158 TYR A O 1
ATOM 1238 N N . ARG A 1 159 ? -30.247 -8.072 42.356 1.00 98.00 159 ARG A N 1
ATOM 1239 C CA . ARG A 1 159 ? -31.346 -7.405 43.072 1.00 98.00 159 ARG A CA 1
ATOM 1240 C C . ARG A 1 159 ? -32.149 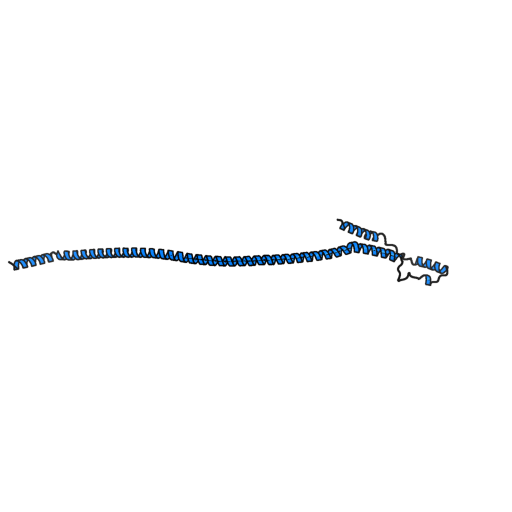-8.376 43.926 1.00 98.00 159 ARG A C 1
ATOM 1242 O O . ARG A 1 159 ? -32.583 -7.985 45.007 1.00 98.00 159 ARG A O 1
ATOM 1249 N N . GLU A 1 160 ? -32.384 -9.594 43.452 1.00 97.81 160 GLU A N 1
ATOM 1250 C CA . GLU A 1 160 ? -33.070 -10.625 44.231 1.00 97.81 160 GLU A CA 1
ATOM 1251 C C . GLU A 1 160 ? -32.253 -11.003 45.468 1.00 97.81 160 GLU A C 1
ATOM 1253 O O . GLU A 1 160 ? -32.769 -10.936 46.585 1.00 97.81 160 GLU A O 1
ATOM 1258 N N . ARG A 1 161 ? -30.955 -11.274 45.292 1.00 97.88 161 ARG A N 1
ATOM 1259 C CA . ARG A 1 161 ? -30.045 -11.576 46.400 1.00 97.88 161 ARG A CA 1
ATOM 1260 C C . ARG A 1 161 ? -29.959 -10.424 47.401 1.00 97.88 161 ARG A C 1
ATOM 1262 O O . ARG A 1 161 ? -30.122 -10.648 48.595 1.00 97.88 161 ARG A O 1
ATOM 1269 N N . ALA A 1 162 ? -29.801 -9.187 46.928 1.00 97.75 162 ALA A N 1
ATOM 1270 C CA . ALA A 1 162 ? -29.757 -8.009 47.795 1.00 97.75 162 ALA A CA 1
ATOM 1271 C C . ALA A 1 162 ? -31.065 -7.805 48.583 1.00 97.75 162 ALA A C 1
ATOM 1273 O O . ALA A 1 162 ? -31.029 -7.391 49.741 1.00 97.75 162 ALA A O 1
ATOM 1274 N N . LYS A 1 163 ? -32.229 -8.110 47.989 1.00 97.88 163 LYS A N 1
ATOM 1275 C CA . LYS A 1 163 ? -33.516 -8.087 48.707 1.00 97.88 163 LYS A CA 1
ATOM 1276 C C . LYS A 1 163 ? -33.582 -9.174 49.775 1.00 97.88 163 LYS A C 1
ATOM 1278 O O . LYS A 1 163 ? -33.964 -8.869 50.900 1.00 97.88 163 LYS A O 1
ATOM 1283 N N . ALA A 1 164 ? -33.181 -10.402 49.446 1.00 97.69 164 ALA A N 1
ATOM 1284 C CA . ALA A 1 164 ? -33.154 -11.508 50.397 1.00 97.69 164 ALA A CA 1
ATOM 1285 C C . ALA A 1 164 ? -32.222 -11.214 51.587 1.00 97.69 164 ALA A C 1
ATOM 1287 O O . ALA A 1 164 ? -32.612 -11.408 52.738 1.00 97.69 164 ALA A O 1
ATOM 1288 N N . GLU A 1 165 ? -31.031 -10.670 51.325 1.00 97.56 165 GLU A N 1
ATOM 1289 C CA . GLU A 1 165 ? -30.092 -10.218 52.358 1.00 97.56 165 GLU A CA 1
ATOM 1290 C C . GLU A 1 165 ? -30.685 -9.088 53.212 1.00 97.56 165 GLU A C 1
ATOM 1292 O O . GLU A 1 165 ? -30.607 -9.135 54.440 1.00 97.56 165 GLU A O 1
ATOM 1297 N N . ALA A 1 166 ? -31.331 -8.097 52.589 1.00 97.62 166 ALA A N 1
ATOM 1298 C CA . ALA A 1 166 ? -31.972 -7.000 53.310 1.00 97.62 166 ALA A CA 1
ATOM 1299 C C . ALA A 1 166 ? -33.124 -7.481 54.206 1.00 97.62 166 ALA A C 1
ATOM 1301 O O . ALA A 1 166 ? -33.277 -6.990 55.325 1.00 97.62 166 ALA A O 1
ATOM 1302 N N . ASP A 1 167 ? -33.937 -8.431 53.748 1.00 97.50 167 ASP A N 1
ATOM 1303 C CA . ASP A 1 167 ? -35.039 -8.978 54.541 1.00 97.50 167 ASP A CA 1
ATOM 1304 C C . ASP A 1 167 ? -34.534 -9.871 55.681 1.00 97.50 167 ASP A C 1
ATOM 1306 O O . ASP A 1 167 ? -35.047 -9.777 56.799 1.00 97.50 167 ASP A O 1
ATOM 1310 N N . ALA A 1 168 ? -33.470 -10.648 55.454 1.00 97.44 168 ALA A N 1
ATOM 1311 C CA . ALA A 1 168 ? -32.785 -11.387 56.511 1.00 97.44 168 ALA A CA 1
ATOM 1312 C C . ALA A 1 168 ? -32.201 -10.442 57.578 1.00 97.44 168 ALA A C 1
ATOM 1314 O O . ALA A 1 168 ? -32.431 -10.646 58.772 1.00 97.44 168 ALA A O 1
ATOM 1315 N N . ALA A 1 169 ? -31.530 -9.362 57.162 1.00 97.06 169 ALA A N 1
ATOM 1316 C CA . ALA A 1 169 ? -30.967 -8.359 58.065 1.00 97.06 169 ALA A CA 1
ATOM 1317 C C . ALA A 1 169 ? -32.049 -7.628 58.880 1.00 97.06 169 ALA A C 1
ATOM 1319 O O . ALA A 1 169 ? -31.878 -7.418 60.081 1.00 97.06 169 ALA A O 1
ATOM 1320 N N . LYS A 1 170 ? -33.197 -7.288 58.272 1.00 97.56 170 LYS A N 1
ATOM 1321 C CA . LYS A 1 170 ? -34.355 -6.745 59.009 1.00 97.56 170 LYS A CA 1
ATOM 1322 C C . LYS A 1 170 ? -34.887 -7.744 60.031 1.00 97.56 170 LYS A C 1
ATOM 1324 O O . LYS A 1 170 ? -35.211 -7.351 61.148 1.00 97.56 170 LYS A O 1
ATOM 1329 N N . GLY A 1 171 ? -35.000 -9.017 59.649 1.00 96.69 171 GLY A N 1
ATOM 1330 C CA . GLY A 1 171 ? -35.450 -10.083 60.541 1.00 96.69 171 GLY A CA 1
ATOM 1331 C C . GLY A 1 171 ? -34.548 -10.216 61.766 1.00 96.69 171 GLY A C 1
ATOM 1332 O O . GLY A 1 171 ? -35.050 -10.259 62.889 1.00 96.69 171 GLY A O 1
ATOM 1333 N N . GLN A 1 172 ? -33.231 -10.195 61.550 1.00 97.31 172 GLN A N 1
ATOM 1334 C CA . GLN A 1 172 ? -32.237 -10.217 62.619 1.00 97.31 172 GLN A CA 1
ATOM 1335 C C . GLN A 1 172 ? -32.330 -8.969 63.508 1.00 97.31 172 GLN A C 1
ATOM 1337 O O . GLN A 1 172 ? -32.494 -9.105 64.714 1.00 97.31 172 GLN A O 1
ATOM 1342 N N . ALA A 1 173 ? -32.365 -7.767 62.925 1.00 96.94 173 ALA A N 1
ATOM 1343 C CA . ALA A 1 173 ? -32.492 -6.524 63.689 1.00 96.94 173 ALA A CA 1
ATOM 1344 C C . ALA A 1 173 ? -33.775 -6.482 64.543 1.00 96.94 173 ALA A C 1
ATOM 1346 O O . ALA A 1 173 ? -33.756 -6.035 65.687 1.00 96.94 173 ALA A O 1
ATOM 1347 N N . LEU A 1 174 ? -34.902 -6.979 64.021 1.00 97.19 174 LEU A N 1
ATOM 1348 C CA . LEU A 1 174 ? -36.146 -7.083 64.788 1.00 97.19 174 LEU A CA 1
ATOM 1349 C C . LEU A 1 174 ? -36.057 -8.116 65.918 1.00 97.19 174 LEU A C 1
ATOM 1351 O O . LEU A 1 174 ? -36.679 -7.917 66.962 1.00 97.19 174 LEU A O 1
ATOM 1355 N N . ALA A 1 175 ? -35.337 -9.221 65.717 1.00 96.81 175 ALA A N 1
ATOM 1356 C CA . ALA A 1 175 ? -35.101 -10.212 66.762 1.00 96.81 175 ALA A CA 1
ATOM 1357 C C . ALA A 1 175 ? -34.223 -9.636 67.883 1.00 96.81 175 ALA A C 1
ATOM 1359 O O . ALA A 1 175 ? -34.579 -9.780 69.053 1.00 96.81 175 ALA A O 1
ATOM 1360 N N . ASP A 1 176 ? -33.162 -8.913 67.524 1.00 96.81 176 ASP A N 1
ATOM 1361 C CA . ASP A 1 176 ? -32.252 -8.257 68.466 1.00 96.81 176 ASP A CA 1
ATOM 1362 C C . ASP A 1 176 ? -32.996 -7.207 69.308 1.00 96.81 176 ASP A C 1
ATOM 1364 O O .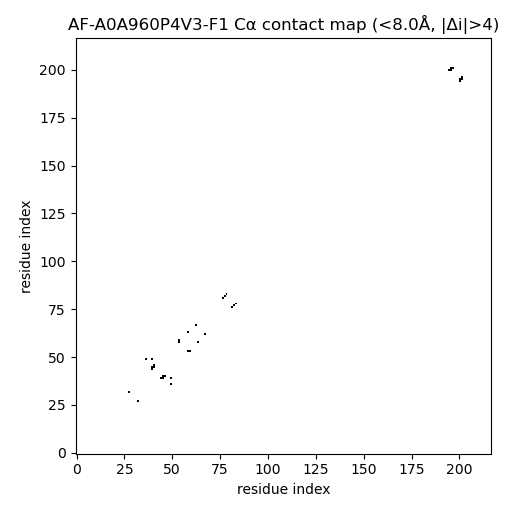 ASP A 1 176 ? -32.952 -7.252 70.538 1.00 96.81 176 ASP A O 1
ATOM 1368 N N . VAL A 1 177 ? -33.800 -6.342 68.673 1.00 97.25 177 VAL A N 1
ATOM 1369 C CA . VAL A 1 177 ? -34.637 -5.354 69.384 1.00 97.25 177 VAL A CA 1
ATOM 1370 C C . VAL A 1 177 ? -35.630 -6.033 70.331 1.00 97.25 177 VAL A C 1
ATOM 1372 O O . VAL A 1 177 ? -35.826 -5.580 71.458 1.00 97.25 177 VAL A O 1
ATOM 1375 N N . LYS A 1 178 ? -36.269 -7.134 69.915 1.00 96.31 178 LYS A N 1
ATOM 1376 C CA . LYS A 1 178 ? -37.186 -7.883 70.793 1.00 96.31 178 LYS A CA 1
ATOM 1377 C C . LYS A 1 178 ? -36.462 -8.486 71.994 1.00 96.31 178 LYS A C 1
ATOM 1379 O O . LYS A 1 178 ? -37.027 -8.477 73.087 1.00 96.31 178 LYS A O 1
ATOM 1384 N N . ALA A 1 179 ? -35.250 -9.001 71.803 1.00 96.69 179 ALA A N 1
ATOM 1385 C CA . ALA A 1 179 ? -34.435 -9.545 72.881 1.00 96.69 179 ALA A CA 1
ATOM 1386 C C . ALA A 1 179 ? -34.028 -8.453 73.885 1.00 96.69 179 ALA A C 1
ATOM 1388 O O . ALA A 1 179 ? -34.189 -8.652 75.089 1.00 96.69 179 ALA A O 1
ATOM 1389 N N . GLU A 1 180 ? -33.598 -7.280 73.408 1.00 96.00 180 GLU A N 1
ATOM 1390 C CA . GLU A 1 180 ? -33.283 -6.129 74.267 1.00 96.00 180 GLU A CA 1
ATOM 1391 C C . GLU A 1 180 ? -34.507 -5.639 75.049 1.00 96.00 180 GLU A C 1
ATOM 1393 O O . GLU A 1 180 ? -34.430 -5.433 76.260 1.00 96.00 180 GLU A O 1
ATOM 1398 N N . VAL A 1 181 ? -35.665 -5.505 74.393 1.00 96.81 181 VAL A N 1
ATOM 1399 C CA . VAL A 1 181 ? -36.909 -5.093 75.062 1.00 96.81 181 VAL A CA 1
ATOM 1400 C C . VAL A 1 181 ? -37.349 -6.126 76.100 1.00 96.81 181 VAL A C 1
ATOM 1402 O O . VAL A 1 181 ? -37.772 -5.744 77.190 1.00 96.81 181 VAL A O 1
ATOM 1405 N N . ALA A 1 182 ? -37.230 -7.425 75.807 1.00 95.38 182 ALA A N 1
ATOM 1406 C CA . ALA A 1 182 ? -37.536 -8.480 76.771 1.00 95.38 182 ALA A CA 1
ATOM 1407 C C . ALA A 1 182 ? -36.605 -8.419 77.992 1.00 95.38 182 ALA A C 1
ATOM 1409 O O . ALA A 1 182 ? -37.082 -8.508 79.122 1.00 95.38 182 ALA A O 1
ATOM 1410 N N . ALA A 1 183 ? -35.303 -8.201 77.783 1.00 95.31 183 ALA A N 1
ATOM 1411 C CA . ALA A 1 183 ? -34.336 -8.036 78.866 1.00 95.31 183 ALA A CA 1
ATOM 1412 C C . ALA A 1 183 ? -34.642 -6.797 79.729 1.00 95.31 183 ALA A C 1
ATOM 1414 O O . ALA A 1 183 ? -34.652 -6.892 80.956 1.00 95.31 183 ALA A O 1
ATOM 1415 N N . LEU A 1 184 ? -34.969 -5.657 79.105 1.00 94.81 184 LEU A N 1
ATOM 1416 C CA . LEU A 1 184 ? -35.384 -4.439 79.812 1.00 94.81 184 LEU A CA 1
ATOM 1417 C C . LEU A 1 184 ? -36.686 -4.643 80.601 1.00 94.81 184 LEU A C 1
ATOM 1419 O O . LEU A 1 184 ? -36.794 -4.178 81.734 1.00 94.81 184 LEU A O 1
ATOM 1423 N N . ALA A 1 185 ? -37.666 -5.350 80.030 1.00 94.62 185 ALA A N 1
ATOM 1424 C CA . ALA A 1 185 ? -38.932 -5.648 80.696 1.00 94.62 185 ALA A CA 1
ATOM 1425 C C . ALA A 1 185 ? -38.745 -6.574 81.908 1.00 94.62 185 ALA A C 1
ATOM 1427 O O . ALA A 1 185 ? -39.349 -6.326 82.952 1.00 94.62 185 ALA A O 1
ATOM 1428 N N . ILE A 1 186 ? -37.892 -7.601 81.795 1.00 93.81 186 ILE A N 1
ATOM 1429 C CA . ILE A 1 186 ? -37.529 -8.479 82.918 1.00 93.81 186 ILE A CA 1
ATOM 1430 C C . ILE A 1 186 ? -36.829 -7.666 84.011 1.00 93.81 186 ILE A C 1
ATOM 1432 O O . ILE A 1 186 ? -37.271 -7.713 85.155 1.00 93.81 186 ILE A O 1
ATOM 1436 N N . GLY A 1 187 ? -35.826 -6.852 83.665 1.00 92.56 187 GLY A N 1
ATOM 1437 C CA . GLY A 1 187 ? -35.128 -6.004 84.640 1.00 92.56 187 GLY A CA 1
ATOM 1438 C C . GLY A 1 187 ? -36.058 -5.008 85.349 1.00 92.56 187 GLY A C 1
ATOM 1439 O O . GLY A 1 187 ? -35.973 -4.821 86.562 1.00 92.56 187 GLY A O 1
ATOM 1440 N N . ALA A 1 188 ? -37.011 -4.410 84.625 1.00 90.75 188 ALA A N 1
ATOM 1441 C CA . ALA A 1 188 ? -38.027 -3.543 85.222 1.00 90.75 188 ALA A CA 1
ATOM 1442 C C . ALA A 1 188 ? -38.977 -4.314 86.157 1.00 90.75 188 ALA A C 1
ATOM 1444 O O . ALA A 1 188 ? -39.304 -3.828 87.242 1.00 90.75 188 ALA A O 1
ATOM 1445 N N . ALA A 1 189 ? -39.410 -5.517 85.766 1.00 89.94 189 ALA A N 1
ATOM 1446 C CA . ALA A 1 189 ? -40.258 -6.372 86.593 1.00 89.94 189 ALA A CA 1
ATOM 1447 C C . ALA A 1 189 ? -39.538 -6.832 87.872 1.00 89.94 189 ALA A C 1
ATOM 1449 O O . ALA A 1 189 ? -40.122 -6.757 88.953 1.00 89.94 189 ALA A O 1
ATOM 1450 N N . GLU A 1 190 ? -38.267 -7.231 87.775 1.00 90.25 190 GLU A N 1
ATOM 1451 C CA . GLU A 1 190 ? -37.413 -7.561 88.923 1.00 90.25 190 GLU A CA 1
ATOM 1452 C C . GLU A 1 190 ? -37.341 -6.396 89.913 1.00 90.25 190 GLU A C 1
ATOM 1454 O O . GLU A 1 190 ? -37.536 -6.594 91.112 1.00 90.25 190 GLU A O 1
ATOM 1459 N N . GLN A 1 191 ? -37.161 -5.167 89.422 1.00 89.00 191 GLN A N 1
ATOM 1460 C CA . GLN A 1 191 ? -37.095 -3.986 90.280 1.00 89.00 191 GLN A CA 1
ATOM 1461 C C . GLN A 1 191 ? -38.425 -3.680 90.992 1.00 89.00 191 GLN A C 1
ATOM 1463 O O . GLN A 1 191 ? -38.425 -3.272 92.157 1.00 89.00 191 GLN A O 1
ATOM 1468 N N . VAL A 1 192 ? -39.569 -3.906 90.336 1.00 86.94 192 VAL A N 1
ATOM 1469 C CA . VAL A 1 192 ? -40.897 -3.771 90.963 1.00 86.94 192 VAL A CA 1
ATOM 1470 C C . VAL A 1 192 ? -41.112 -4.844 92.031 1.00 86.94 192 VAL A C 1
ATOM 1472 O O . VAL A 1 192 ? -41.546 -4.523 93.140 1.00 86.94 192 VAL A O 1
ATOM 1475 N N . VAL A 1 193 ? -40.775 -6.102 91.730 1.00 84.25 193 VAL A N 1
ATOM 1476 C CA . VAL A 1 193 ? -40.894 -7.217 92.682 1.00 84.25 193 VAL A CA 1
ATOM 1477 C C . VAL A 1 193 ? -39.988 -6.987 93.889 1.00 84.25 193 VAL A C 1
ATOM 1479 O O . VAL A 1 193 ? -40.446 -7.111 95.024 1.00 84.25 193 VAL A O 1
ATOM 1482 N N . GLN A 1 194 ? -38.744 -6.560 93.675 1.00 84.12 194 GLN A N 1
ATOM 1483 C CA . GLN A 1 194 ? -37.818 -6.232 94.753 1.00 84.12 194 GLN A CA 1
ATOM 1484 C C . GLN A 1 194 ? -38.346 -5.100 95.644 1.00 84.12 194 GLN A C 1
ATOM 1486 O O . GLN A 1 194 ? -38.260 -5.207 96.864 1.00 84.12 194 GLN A O 1
ATOM 1491 N N . LYS A 1 195 ? -38.967 -4.062 95.064 1.00 79.31 195 LYS A N 1
ATOM 1492 C CA . LYS A 1 195 ? -39.624 -2.994 95.835 1.00 79.31 195 LYS A CA 1
ATOM 1493 C C . LYS A 1 195 ? -40.835 -3.499 96.629 1.00 79.31 195 LYS A C 1
ATOM 1495 O O . LYS A 1 195 ? -41.059 -3.036 97.739 1.00 79.31 195 LYS A O 1
ATOM 1500 N N . SER A 1 196 ? -41.603 -4.450 96.092 1.00 70.44 196 SER A N 1
ATOM 1501 C CA . SER A 1 196 ? -42.729 -5.068 96.814 1.00 70.44 196 SER A CA 1
ATOM 1502 C C . SER A 1 196 ? -42.287 -6.002 97.953 1.00 70.44 196 SER A C 1
ATOM 1504 O O . SER A 1 196 ? -42.997 -6.147 98.941 1.00 70.44 196 SER A O 1
ATOM 1506 N N . LEU A 1 197 ? -41.098 -6.605 97.839 1.00 66.00 197 LEU A N 1
ATOM 1507 C CA . LEU A 1 197 ? -40.496 -7.492 98.840 1.00 66.00 197 LEU A CA 1
ATOM 1508 C C . LEU A 1 197 ? -39.664 -6.747 99.897 1.00 66.00 197 LEU A C 1
ATOM 1510 O O . LEU A 1 197 ? -39.073 -7.382 100.771 1.00 66.00 197 LEU A O 1
ATOM 1514 N N . ASP A 1 198 ? -39.628 -5.417 99.846 1.00 74.56 198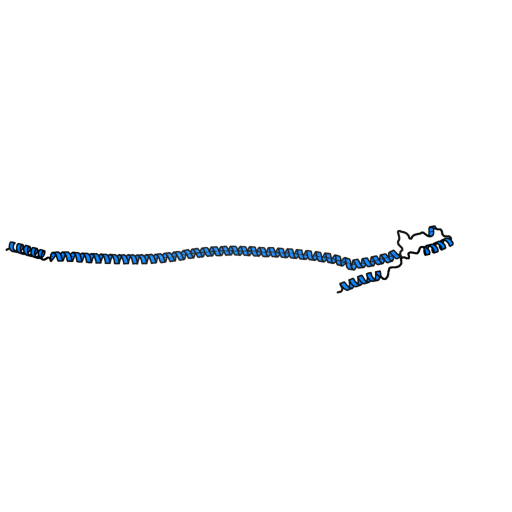 ASP A N 1
ATOM 1515 C CA . ASP A 1 198 ? -38.947 -4.608 100.846 1.00 74.56 198 ASP A CA 1
ATOM 1516 C C . ASP A 1 198 ? -39.572 -4.815 102.237 1.00 74.56 198 ASP A C 1
ATOM 1518 O O . ASP A 1 198 ? -40.795 -4.920 102.398 1.00 74.56 198 ASP A O 1
ATOM 1522 N N . ARG A 1 199 ? -38.714 -4.943 103.254 1.00 67.69 199 ARG A N 1
ATOM 1523 C CA . ARG A 1 199 ? -39.125 -5.314 104.613 1.00 67.69 199 ARG A CA 1
ATOM 1524 C C . ARG A 1 199 ? -40.108 -4.302 105.193 1.00 67.69 199 ARG A C 1
ATOM 1526 O O . ARG A 1 199 ? -41.060 -4.718 105.847 1.00 67.69 199 ARG A O 1
ATOM 1533 N N . ASP A 1 200 ? -39.921 -3.021 104.897 1.00 69.38 200 ASP A N 1
ATOM 1534 C CA . ASP A 1 200 ? -40.755 -1.947 105.432 1.00 69.38 200 ASP A CA 1
ATOM 1535 C C . ASP A 1 200 ? -42.145 -1.955 104.780 1.00 69.38 200 ASP A C 1
ATOM 1537 O O . ASP A 1 200 ? -43.155 -1.776 105.457 1.00 69.38 200 ASP A O 1
ATOM 1541 N N . THR A 1 201 ? -42.224 -2.278 103.483 1.00 69.44 201 THR A N 1
ATOM 1542 C CA . THR A 1 201 ? -43.506 -2.428 102.767 1.00 69.44 201 THR A CA 1
ATOM 1543 C C . THR A 1 201 ? -44.293 -3.646 103.263 1.00 69.44 201 THR A C 1
ATOM 1545 O O . THR A 1 201 ? -45.507 -3.570 103.447 1.00 69.44 201 THR A O 1
ATOM 1548 N N . ASN A 1 202 ? -43.610 -4.763 103.537 1.00 71.88 202 ASN A N 1
ATOM 1549 C CA . ASN A 1 202 ? -44.242 -5.963 104.091 1.00 71.88 202 ASN A CA 1
ATOM 1550 C C . ASN A 1 202 ? -44.716 -5.765 105.538 1.00 71.88 202 ASN A C 1
ATOM 1552 O O . ASN A 1 202 ? -45.799 -6.234 105.880 1.00 71.88 202 ASN A O 1
ATOM 1556 N N . VAL A 1 203 ? -43.949 -5.056 106.377 1.00 77.38 203 VAL A N 1
ATOM 1557 C CA . VAL A 1 203 ? -44.375 -4.694 107.742 1.00 77.38 203 VAL A CA 1
ATOM 1558 C C . VAL A 1 203 ? -45.601 -3.782 107.694 1.00 77.38 203 VAL A C 1
ATOM 1560 O O . VAL A 1 203 ? -46.583 -4.080 108.366 1.00 77.38 203 VAL A O 1
ATOM 1563 N N . ALA A 1 204 ? -45.606 -2.763 106.827 1.00 76.25 204 ALA A N 1
ATOM 1564 C CA . ALA A 1 204 ? -46.758 -1.878 106.647 1.00 76.25 204 ALA A CA 1
ATOM 1565 C C . ALA A 1 204 ? -48.019 -2.621 106.155 1.00 76.25 204 ALA A C 1
ATOM 1567 O O . ALA A 1 204 ? -49.124 -2.344 106.625 1.00 76.25 204 ALA A O 1
ATOM 1568 N N . LEU A 1 205 ? -47.883 -3.594 105.241 1.00 74.31 205 LEU A N 1
ATOM 1569 C CA . LEU A 1 205 ? -49.011 -4.439 104.825 1.00 74.31 205 LEU A CA 1
ATOM 1570 C C . LEU A 1 205 ? -49.530 -5.309 105.976 1.00 74.31 205 LEU A C 1
ATOM 1572 O O . LEU A 1 205 ? -50.744 -5.404 106.158 1.00 74.31 205 LEU A O 1
ATOM 1576 N N . VAL A 1 206 ? -48.635 -5.932 106.748 1.00 79.62 206 VAL A N 1
ATOM 1577 C CA . VAL A 1 206 ? -49.005 -6.760 107.905 1.00 79.62 206 VAL A CA 1
ATOM 1578 C C . VAL A 1 206 ? -49.708 -5.927 108.975 1.00 79.62 206 VAL A C 1
ATOM 1580 O O . VAL A 1 206 ? -50.756 -6.353 109.448 1.00 79.62 206 VAL A O 1
ATOM 1583 N N . GLU A 1 207 ? -49.203 -4.737 109.306 1.00 79.50 207 GLU A N 1
ATOM 1584 C CA . GLU A 1 207 ? -49.854 -3.815 110.248 1.00 79.50 207 GLU A CA 1
ATOM 1585 C C . GLU A 1 207 ? -51.243 -3.402 109.750 1.00 79.50 207 GLU A C 1
ATOM 1587 O O . GLU A 1 207 ? -52.215 -3.535 110.486 1.00 79.50 207 GLU A O 1
ATOM 1592 N N . SER A 1 208 ? -51.386 -3.041 108.468 1.00 78.75 208 SER A N 1
ATOM 1593 C CA . SER A 1 208 ? -52.700 -2.717 107.888 1.00 78.75 208 SER A CA 1
ATOM 1594 C C . SER A 1 208 ? -53.686 -3.895 107.898 1.00 78.75 208 SER A C 1
ATOM 1596 O O . SER A 1 208 ? -54.895 -3.705 108.050 1.00 78.75 208 SER A O 1
ATOM 1598 N N . TYR A 1 209 ? -53.189 -5.129 107.745 1.00 81.44 209 TYR A N 1
ATOM 1599 C CA . TYR A 1 209 ? -54.019 -6.328 107.797 1.00 81.44 209 TYR A CA 1
ATOM 1600 C C . TYR A 1 209 ? -54.434 -6.630 109.237 1.00 81.44 209 TYR A C 1
ATOM 1602 O O . TYR A 1 209 ? -55.606 -6.917 109.468 1.00 81.44 209 TYR A O 1
ATOM 1610 N N . ILE A 1 210 ? -53.513 -6.501 110.198 1.00 81.44 210 ILE A N 1
ATOM 1611 C CA . ILE A 1 210 ? -53.801 -6.614 111.632 1.00 81.44 210 ILE A CA 1
ATOM 1612 C C . ILE A 1 210 ? -54.865 -5.586 112.036 1.00 81.44 210 ILE A C 1
ATOM 1614 O O . ILE A 1 210 ? -55.886 -5.994 112.582 1.00 81.44 210 ILE A O 1
ATOM 1618 N N . ASP A 1 211 ? -54.714 -4.313 111.661 1.00 84.00 211 ASP A N 1
ATOM 1619 C CA . ASP A 1 211 ? -55.708 -3.261 111.924 1.00 84.00 211 ASP A CA 1
ATOM 1620 C C . ASP A 1 211 ? -57.083 -3.592 111.312 1.00 84.00 211 ASP A C 1
ATOM 1622 O O . ASP A 1 211 ? -58.127 -3.356 111.920 1.00 84.00 211 ASP A O 1
ATOM 1626 N N . SER A 1 212 ? -57.118 -4.183 110.111 1.00 77.19 212 SER A N 1
ATOM 1627 C CA . SER A 1 212 ? -58.379 -4.550 109.446 1.00 77.19 212 SER A CA 1
ATOM 1628 C C . SER A 1 212 ? -59.097 -5.755 110.071 1.00 77.19 212 SER A C 1
ATOM 1630 O O . SER A 1 212 ? -60.317 -5.890 109.924 1.00 77.19 212 SER A O 1
ATOM 1632 N N . VAL A 1 213 ? -58.352 -6.642 110.740 1.00 75.81 213 VAL A N 1
ATOM 1633 C CA . VAL A 1 213 ? -58.888 -7.817 111.442 1.00 75.81 213 VAL A CA 1
ATOM 1634 C C . VAL A 1 213 ? -59.291 -7.442 112.870 1.00 75.81 213 VAL A C 1
ATOM 1636 O O . VAL A 1 213 ? -60.334 -7.903 113.325 1.00 75.81 213 VAL A O 1
ATOM 1639 N N . ASP A 1 214 ? -58.544 -6.549 113.526 1.00 73.81 214 ASP A N 1
ATOM 1640 C CA . ASP A 1 214 ? -58.896 -5.963 114.827 1.00 73.81 214 ASP A CA 1
ATOM 1641 C C .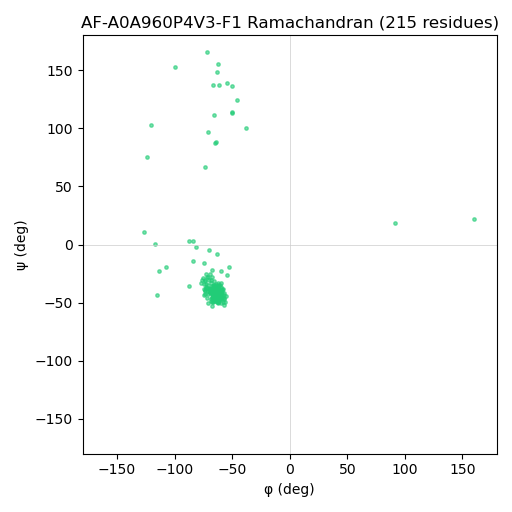 ASP A 1 214 ? -60.166 -5.099 114.730 1.00 73.81 214 ASP A C 1
ATOM 1643 O O . ASP A 1 214 ? -61.056 -5.197 115.562 1.00 73.81 214 ASP A O 1
ATOM 1647 N N . ALA A 1 215 ? -60.357 -4.360 113.630 1.00 67.56 215 ALA A N 1
ATOM 1648 C CA . ALA A 1 215 ? -61.591 -3.607 113.369 1.00 67.56 215 ALA A CA 1
ATOM 1649 C C . ALA A 1 215 ? -62.834 -4.477 113.051 1.00 67.56 215 ALA A C 1
ATOM 1651 O O . ALA A 1 215 ? -63.926 -3.937 112.847 1.00 67.56 215 ALA A O 1
ATOM 1652 N N . ARG A 1 216 ? -62.688 -5.808 112.943 1.00 57.00 216 ARG A N 1
ATOM 1653 C CA . ARG A 1 216 ? -63.773 -6.768 112.644 1.00 57.00 216 ARG A CA 1
ATOM 1654 C C . ARG A 1 216 ? -64.039 -7.782 113.771 1.00 57.00 216 ARG A C 1
ATOM 1656 O O . ARG A 1 216 ? -64.928 -8.618 113.589 1.00 57.00 216 ARG A O 1
ATOM 1663 N N . GLY A 1 217 ? -63.309 -7.713 114.887 1.00 51.06 217 GLY A N 1
ATOM 1664 C CA . GLY A 1 217 ? -63.565 -8.451 116.135 1.00 51.06 217 GLY A CA 1
ATOM 1665 C C . GLY A 1 217 ? -64.143 -7.546 117.214 1.00 51.06 217 GLY A C 1
ATOM 1666 O O . GLY A 1 217 ? -64.893 -8.077 118.062 1.00 51.06 217 GLY A O 1
#

Radius of gyration: 75.85 Å; Cα contacts (8 Å, |Δi|>4): 18; chains: 1; bounding box: 129×42×213 Å

Secondary structure (DSSP, 8-state):
-HHHHHHHHHHHHHHHHTTS---------HHHHHHHHHHHHHTT--GGGGG-PPPTTS--HHHHHHHHHHHHHHHHHIIIIIHHHHHHHHHHHHHHHHHHHHHHHHHHHHHHHHHHHHHHHHHHHHHHHHHHHHHHHHHHHHHHHHHHHHHHHHHHHHHHHHHHHHHHHHHHHHHHHHHHHHHHHHHHHHHHHHHHT-HHHHHHHHHHHHHHHHTT-

Sequence (217 aa):
MRRFRLLFAGLAVVLLGLVAGVGTAHAVSEEELREECIHILEEGGTVDDCHEAPSPILPEANEVLWGGIAFLVLLLLLWKFGYPAMAKGLDDRAERIRSDLEAADTAKNEAEATRAEYEDQLRGAREEATRMRDDARAEMDDYKAQRRAEIDAELAEYRERAKAEADAAKGQALADVKAEVAALAIGAAEQVVQKSLDRDTNVALVESYIDSVDARG

Foldseek 3Di:
DVVVVVVVVVVVVVVVCVVPDPPDPCPPPPVNLVVVCVVCVVVPHDPVVSDDDDDPPDPDPVCCVVVVVVVVVVVVVCVVPVVVVVVVVVVVVVVVVVVVVVVVVVVVVVVVVVVVVVVVVVVVVVVVVVVVVVVVVVVVVVVVVVVVVVVVVVVVVVVVVVVVVVVVVVVVVVVVVVVVVVVVVVVVVVVVVVVCPDPVNVVVVVVVVVVVVVVVD

pLDDT: mean 82.27, std 18.46, range [35.59, 98.25]